Protein AF-A0A6A4HDP9-F1 (afdb_monomer)

Secondary structure (DSSP, 8-state):
--HHHHHHHHHHHHHHSPPPPPPSGGG---TT--HHHHHHHHHHHHHHHHHHHHHHHHHHHHH-TT---HHHHHHH------HHHHHHHHHHHHHHHHHHHHS---STTS-SEEEE-SSSSGGG-EEEEEE----------------------------------EEEEEE-----HHHHHHHHHHHT--

Foldseek 3Di:
DDPVLLVVLLVLLCVVPPQDQQDVVLVPPCPPPDPVVSVVVSVLLSVLQSQVVSVVQVVVVVVDPPDPDSVVCSVVPDDDDRSVVLSVLVVVVVVVVVVCVVDDDPDPPDDQKDKDDSDPDCLFIKIKGFDQPDDPPPPPDDDDDDDDDDDDDDDDDDPPPPRPTDIDIDRPDPQDPVNVVVVVVVVVVD

Solvent-accessible surface area (backbone atoms only — not comparable to full-atom values): 12327 Å² total; per-residue (Å²): 132,59,68,69,60,53,52,50,50,51,52,54,46,44,69,77,53,61,82,74,81,70,49,67,74,83,68,47,88,61,82,93,60,53,74,65,59,53,49,52,52,38,53,50,52,51,50,50,45,54,53,51,47,51,51,52,49,52,55,55,54,71,71,50,76,93,70,82,54,63,67,63,49,65,73,69,57,76,89,79,79,46,63,69,56,52,52,50,54,51,51,56,44,51,52,52,50,54,50,47,71,76,56,64,63,86,54,92,84,42,73,53,62,48,76,46,64,90,48,98,56,71,78,71,27,40,40,42,41,67,49,79,81,78,76,86,78,77,77,83,80,77,81,91,80,90,84,87,88,82,91,83,88,78,91,83,83,76,89,72,77,78,75,76,72,56,80,54,74,50,64,63,79,72,75,45,76,66,53,52,52,50,51,55,51,53,64,75,72,107

Organism: NCBI:txid1447944

Structure (mmCIF, N/CA/C/O backbone):
data_AF-A0A6A4HDP9-F1
#
_entry.id   AF-A0A6A4HDP9-F1
#
loop_
_atom_site.group_PDB
_atom_site.id
_atom_site.type_symbol
_atom_site.label_atom_id
_atom_site.label_alt_id
_atom_site.label_comp_id
_atom_site.label_asym_id
_atom_site.label_entity_id
_atom_site.label_seq_id
_atom_site.pdbx_PDB_ins_code
_atom_site.Cartn_x
_atom_site.Cartn_y
_atom_site.Cartn_z
_atom_site.occupancy
_atom_site.B_iso_or_equiv
_atom_site.auth_seq_id
_atom_site.auth_comp_id
_atom_site.auth_asym_id
_atom_site.auth_atom_id
_atom_site.pdbx_PDB_model_num
ATOM 1 N N . MET A 1 1 ? -1.416 -7.760 21.749 1.00 68.19 1 MET A N 1
ATOM 2 C CA . MET A 1 1 ? -2.833 -7.490 21.437 1.00 68.19 1 MET A CA 1
ATOM 3 C C . MET A 1 1 ? -3.361 -8.685 20.663 1.00 68.19 1 MET A C 1
ATOM 5 O O . MET A 1 1 ? -2.583 -9.270 19.921 1.00 68.19 1 MET A O 1
ATOM 9 N N . ASP A 1 2 ? -4.605 -9.093 20.899 1.00 80.69 2 ASP A N 1
ATOM 10 C CA . ASP A 1 2 ? -5.232 -10.207 20.174 1.00 80.69 2 ASP A CA 1
ATOM 11 C C . ASP A 1 2 ? -5.398 -9.843 18.685 1.00 80.69 2 ASP A C 1
ATOM 13 O O . ASP A 1 2 ? -5.793 -8.720 18.365 1.00 80.69 2 ASP A O 1
ATOM 17 N N . GLU A 1 3 ? -5.090 -10.775 17.782 1.00 83.12 3 GLU A N 1
ATOM 18 C CA . GLU A 1 3 ? -5.219 -10.586 16.330 1.00 83.12 3 GLU A CA 1
ATOM 19 C C . GLU A 1 3 ? -6.671 -10.281 15.927 1.00 83.12 3 GLU A C 1
ATOM 21 O O . GLU A 1 3 ? -6.914 -9.496 15.014 1.00 83.12 3 GLU A O 1
ATOM 26 N N . THR A 1 4 ? -7.651 -10.835 16.646 1.00 84.62 4 THR A N 1
ATOM 27 C CA . THR A 1 4 ? -9.076 -10.557 16.402 1.00 84.62 4 THR A CA 1
ATOM 28 C C . THR A 1 4 ? -9.456 -9.113 16.737 1.00 84.62 4 THR A C 1
ATOM 30 O O . THR A 1 4 ? -10.172 -8.476 15.967 1.00 84.62 4 THR A O 1
ATOM 33 N N . ILE A 1 5 ? -8.918 -8.554 17.827 1.00 82.50 5 ILE A N 1
ATOM 34 C CA . ILE A 1 5 ? -9.114 -7.143 18.208 1.00 82.50 5 ILE A CA 1
ATOM 35 C C . ILE A 1 5 ? -8.487 -6.222 17.159 1.00 82.50 5 ILE A C 1
ATOM 37 O O . ILE A 1 5 ? -9.073 -5.214 16.770 1.00 82.50 5 ILE A O 1
ATOM 41 N N . LEU A 1 6 ? -7.304 -6.587 16.667 1.00 87.75 6 LEU A N 1
ATOM 42 C CA . 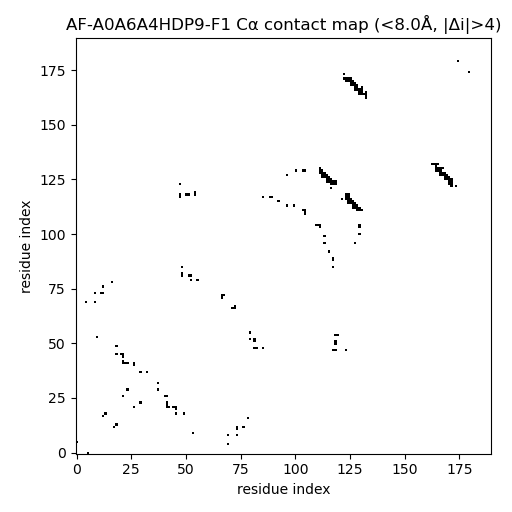LEU A 1 6 ? -6.599 -5.820 15.647 1.00 87.75 6 LEU A CA 1
ATOM 43 C C . LEU A 1 6 ? -7.351 -5.807 14.306 1.00 87.75 6 LEU A C 1
ATOM 45 O O . LEU A 1 6 ? -7.442 -4.765 13.658 1.00 87.75 6 LEU A O 1
ATOM 49 N N . GLN A 1 7 ? -7.933 -6.940 13.904 1.00 90.25 7 GLN A N 1
ATOM 50 C CA . GLN A 1 7 ? -8.778 -7.023 12.710 1.00 90.25 7 GLN A CA 1
ATOM 51 C C . GLN A 1 7 ? -10.047 -6.176 12.835 1.00 90.25 7 GLN A C 1
ATOM 53 O O . GLN A 1 7 ? -10.417 -5.488 11.882 1.00 90.25 7 GLN A O 1
ATOM 58 N N . GLU A 1 8 ? -10.683 -6.184 14.007 1.00 91.31 8 GLU A N 1
ATOM 59 C CA . GLU A 1 8 ? -11.862 -5.359 14.270 1.00 91.31 8 GLU A CA 1
ATOM 60 C C . GLU A 1 8 ? -11.523 -3.863 14.202 1.00 91.31 8 GLU A C 1
ATOM 62 O O . GLU A 1 8 ? -12.241 -3.092 13.565 1.00 91.31 8 GLU A O 1
ATOM 67 N N . LEU A 1 9 ? -10.375 -3.461 14.756 1.00 90.75 9 LEU A N 1
ATOM 68 C CA . LEU A 1 9 ? -9.863 -2.093 14.647 1.00 90.75 9 LEU A CA 1
ATOM 69 C C . LEU A 1 9 ? -9.621 -1.674 13.198 1.00 90.75 9 LEU A C 1
ATOM 71 O O . LEU A 1 9 ? -9.996 -0.569 12.816 1.00 90.75 9 LEU A O 1
ATOM 75 N N . TYR A 1 10 ? -9.043 -2.546 12.368 1.00 93.56 10 TYR A N 1
ATOM 76 C CA . TYR A 1 10 ? -8.893 -2.249 10.942 1.00 93.56 10 TYR A CA 1
ATOM 77 C C . TYR A 1 10 ? -10.232 -2.053 10.252 1.00 93.56 10 TYR A C 1
ATOM 79 O O . TYR A 1 10 ? -10.365 -1.133 9.445 1.00 93.56 10 TYR A O 1
ATOM 87 N N . ARG A 1 11 ? -11.228 -2.884 10.573 1.00 94.62 11 ARG A N 1
ATOM 88 C CA . ARG A 1 11 ? -12.573 -2.725 10.020 1.00 94.62 11 ARG A CA 1
ATOM 89 C C . ARG A 1 11 ? -13.143 -1.354 10.382 1.00 94.62 11 ARG A C 1
ATOM 91 O O . ARG A 1 11 ? -13.516 -0.609 9.481 1.00 94.62 11 ARG A O 1
ATOM 98 N N . ILE A 1 12 ? -13.119 -0.998 11.668 1.00 93.81 12 ILE A N 1
ATOM 99 C CA . ILE A 1 12 ? -13.596 0.301 12.167 1.00 93.81 12 ILE A CA 1
ATOM 100 C C . ILE A 1 12 ? -12.846 1.452 11.483 1.00 93.81 12 ILE A C 1
ATOM 102 O O . ILE A 1 12 ? -13.467 2.418 11.043 1.00 93.81 12 ILE A O 1
ATOM 106 N N . TYR A 1 13 ? -11.522 1.345 11.342 1.00 94.69 13 TYR A N 1
ATOM 107 C CA . TYR A 1 13 ? -10.717 2.373 10.688 1.00 94.69 13 TYR A CA 1
ATOM 108 C C . TYR A 1 13 ? -11.150 2.618 9.247 1.00 94.69 13 TYR A C 1
ATOM 110 O O . TYR A 1 13 ? -11.403 3.759 8.874 1.00 94.69 13 TYR A O 1
ATOM 118 N N . PHE A 1 14 ? -11.250 1.567 8.431 1.00 93.88 14 PHE A N 1
ATOM 119 C CA . PHE A 1 14 ? -11.600 1.720 7.018 1.00 93.88 14 PHE A CA 1
ATOM 120 C C . PHE A 1 14 ? -13.085 2.054 6.801 1.00 93.88 14 PHE A C 1
ATOM 122 O O . PHE A 1 14 ? -13.430 2.606 5.759 1.00 93.88 14 PHE A O 1
ATOM 129 N N . GLU A 1 15 ? -13.958 1.783 7.776 1.00 93.06 15 GLU A N 1
ATOM 130 C CA . GLU A 1 15 ? -15.332 2.303 7.797 1.00 93.06 15 GLU A CA 1
ATOM 131 C C . GLU A 1 15 ? -15.361 3.820 8.057 1.00 93.06 15 GLU A C 1
ATOM 133 O O . GLU A 1 15 ? -16.094 4.547 7.385 1.00 93.06 15 GLU A O 1
ATOM 138 N N . GLN A 1 16 ? -14.548 4.313 8.998 1.00 90.94 16 GLN A N 1
ATOM 139 C CA . GLN A 1 16 ? -14.457 5.742 9.330 1.00 90.94 16 GLN A CA 1
ATOM 140 C C . GLN A 1 16 ? -13.688 6.552 8.277 1.00 90.94 16 GLN A C 1
ATOM 142 O O . GLN A 1 16 ? -14.043 7.693 7.972 1.00 90.94 16 GLN A O 1
ATOM 147 N N . TYR A 1 17 ? -12.640 5.957 7.710 1.00 91.12 17 TYR A N 1
ATOM 148 C CA . TYR A 1 17 ? -11.744 6.561 6.732 1.00 91.12 17 TYR A CA 1
ATOM 149 C C . TYR A 1 17 ? -11.618 5.651 5.502 1.00 91.12 17 TYR A C 1
ATOM 151 O O . TYR A 1 17 ? -10.604 4.966 5.337 1.00 91.12 17 TYR A O 1
ATOM 159 N N . PRO A 1 18 ? -12.634 5.637 4.619 1.00 86.25 18 PRO A N 1
ATOM 160 C CA . PRO A 1 18 ? -12.595 4.823 3.414 1.00 86.25 18 PRO A CA 1
ATOM 161 C C . PRO A 1 18 ? -11.361 5.134 2.570 1.00 86.25 18 PRO A C 1
ATOM 163 O O . PRO A 1 18 ? -11.057 6.300 2.297 1.00 86.25 18 PRO A O 1
ATOM 166 N N . THR A 1 19 ? -10.659 4.086 2.135 1.00 83.81 19 THR A N 1
ATOM 167 C CA . THR A 1 19 ? -9.540 4.226 1.202 1.00 83.81 19 THR A CA 1
ATOM 168 C C . THR A 1 19 ? -10.064 4.822 -0.099 1.00 83.81 19 THR A C 1
ATOM 170 O O . THR A 1 19 ? -10.976 4.272 -0.719 1.00 83.81 19 THR A O 1
ATOM 173 N N . GLN A 1 20 ? -9.515 5.966 -0.502 1.00 79.25 20 GLN A N 1
ATOM 174 C CA . GLN A 1 20 ? -9.855 6.557 -1.790 1.00 79.25 20 GLN A CA 1
ATOM 175 C C . GLN A 1 20 ? -9.266 5.695 -2.906 1.00 79.25 20 GLN A C 1
ATOM 177 O O . GLN A 1 20 ? -8.152 5.185 -2.780 1.00 79.25 20 GLN A O 1
ATOM 182 N N . ALA A 1 21 ? -10.032 5.512 -3.981 1.00 83.12 21 ALA A N 1
ATOM 183 C CA . ALA A 1 21 ? -9.529 4.841 -5.170 1.00 83.12 21 ALA A CA 1
ATOM 184 C C . ALA A 1 21 ? -8.404 5.682 -5.776 1.00 83.12 21 ALA A C 1
ATOM 186 O O . ALA A 1 21 ? -8.569 6.892 -5.943 1.00 83.12 21 ALA A O 1
ATOM 187 N N . VAL A 1 22 ? -7.295 5.037 -6.131 1.00 83.00 22 VAL A N 1
ATOM 188 C CA . VAL A 1 22 ? -6.148 5.735 -6.715 1.00 83.00 22 VAL A CA 1
ATOM 189 C C . VAL A 1 22 ? -6.524 6.197 -8.122 1.00 83.00 22 VAL A C 1
ATOM 191 O O . VAL A 1 22 ? -6.867 5.411 -9.009 1.00 83.00 22 VAL A O 1
ATOM 194 N N . THR A 1 23 ? -6.482 7.499 -8.337 1.00 83.81 23 THR A N 1
ATOM 195 C CA . THR A 1 23 ? -6.817 8.137 -9.607 1.00 83.81 23 THR A CA 1
ATOM 196 C C . THR A 1 23 ? -5.681 7.995 -10.620 1.00 83.81 23 THR A C 1
ATOM 198 O O . THR A 1 23 ? -4.540 7.697 -10.279 1.00 83.81 23 THR A O 1
ATOM 201 N N . ASN A 1 24 ? -5.972 8.232 -11.903 1.00 80.12 24 ASN A N 1
ATOM 202 C CA . ASN A 1 24 ? -4.919 8.272 -12.926 1.00 80.12 24 ASN A CA 1
ATOM 203 C C . ASN A 1 24 ? -3.933 9.426 -12.712 1.00 80.12 24 ASN A C 1
ATOM 205 O O . ASN A 1 24 ? -2.781 9.302 -13.105 1.00 80.12 24 ASN A O 1
ATOM 209 N N . GLU A 1 25 ? -4.376 10.533 -12.111 1.00 82.00 25 GLU A N 1
ATOM 210 C CA . GLU A 1 25 ? -3.508 11.676 -11.812 1.00 82.00 25 GLU A CA 1
ATOM 211 C C . GLU A 1 25 ? -2.450 11.293 -10.772 1.00 82.00 25 GLU A C 1
ATOM 213 O O . GLU A 1 25 ? -1.273 11.602 -10.942 1.00 82.00 25 GLU A O 1
ATOM 218 N N . GLU A 1 26 ? -2.840 10.515 -9.761 1.00 79.69 26 GLU A N 1
ATOM 219 C CA . GLU A 1 26 ? -1.941 9.971 -8.735 1.00 79.69 26 GLU A CA 1
ATOM 220 C C . GLU A 1 26 ? -1.005 8.868 -9.255 1.00 79.69 26 GLU A C 1
ATOM 222 O O . GLU A 1 26 ? -0.075 8.474 -8.551 1.00 79.69 26 GLU A O 1
ATOM 227 N N . LEU A 1 27 ? -1.234 8.350 -10.466 1.00 79.56 27 LEU A N 1
ATOM 228 C CA . LEU A 1 27 ? -0.304 7.451 -11.161 1.00 79.56 27 LEU A CA 1
ATOM 229 C C . LEU A 1 27 ? 0.715 8.212 -12.027 1.00 79.56 27 LEU A C 1
ATOM 231 O O . LEU A 1 27 ? 1.661 7.605 -12.526 1.00 79.56 27 LEU A O 1
ATOM 235 N N . GLY A 1 28 ? 0.543 9.525 -12.209 1.00 81.19 28 GLY A N 1
ATOM 236 C CA . GLY A 1 28 ? 1.396 10.351 -13.058 1.00 81.19 28 GLY A CA 1
ATOM 237 C C . GLY A 1 28 ? 1.105 10.205 -14.558 1.00 81.19 28 GLY A C 1
ATOM 238 O O . GLY A 1 28 ? -0.030 9.977 -14.982 1.00 81.19 28 GLY A O 1
ATOM 239 N N . ASP A 1 29 ? 2.134 10.392 -15.395 1.00 83.50 29 ASP A N 1
ATOM 240 C CA . ASP A 1 29 ? 1.982 10.318 -16.853 1.00 83.50 29 ASP A CA 1
ATOM 241 C C . ASP A 1 29 ? 1.790 8.869 -17.317 1.00 83.50 29 ASP A C 1
ATOM 243 O O . ASP A 1 29 ? 2.735 8.102 -17.484 1.00 83.50 29 ASP A O 1
ATOM 247 N N . THR A 1 30 ? 0.532 8.509 -17.548 1.00 83.31 30 THR A N 1
ATOM 248 C CA . THR A 1 30 ? 0.120 7.175 -18.001 1.00 83.31 30 THR A CA 1
ATOM 249 C C . THR A 1 30 ? 0.112 7.035 -19.529 1.00 83.31 30 THR A C 1
ATOM 251 O O . THR A 1 30 ? -0.294 5.996 -20.059 1.00 83.31 30 THR A O 1
ATOM 254 N N . ARG A 1 31 ? 0.567 8.051 -20.282 1.00 85.25 31 ARG A N 1
ATOM 255 C CA . ARG A 1 31 ? 0.610 7.983 -21.751 1.00 85.25 31 ARG A CA 1
ATOM 256 C C . ARG A 1 31 ? 1.576 6.895 -22.216 1.00 85.25 31 ARG A C 1
ATOM 258 O O . ARG A 1 31 ? 2.734 6.856 -21.824 1.00 85.25 31 ARG A O 1
ATOM 265 N N . GLY A 1 32 ? 1.097 6.040 -23.118 1.00 81.81 32 GLY A N 1
ATOM 266 C CA . GLY A 1 32 ? 1.886 4.947 -23.694 1.00 81.81 32 GLY A CA 1
ATOM 267 C C . GLY A 1 32 ? 1.829 3.634 -22.910 1.00 81.81 32 GLY A C 1
ATOM 268 O O . GLY A 1 32 ? 2.342 2.632 -23.404 1.00 81.81 32 GLY A O 1
ATOM 269 N N . PHE A 1 33 ? 1.165 3.603 -21.751 1.00 83.94 33 PHE A N 1
ATOM 270 C CA . PHE A 1 33 ? 0.896 2.369 -21.012 1.00 83.94 33 PHE A CA 1
ATOM 271 C C . PHE A 1 33 ? -0.432 1.733 -21.443 1.00 83.94 33 PHE A C 1
ATOM 273 O O . PHE A 1 33 ? -1.371 2.420 -21.856 1.00 83.94 33 PHE A O 1
ATOM 280 N N . SER A 1 34 ? -0.518 0.403 -21.361 1.00 90.19 34 SER A N 1
ATOM 281 C CA . SER A 1 34 ? -1.767 -0.320 -21.611 1.00 90.19 34 SER A CA 1
ATOM 282 C C . SER A 1 34 ? -2.757 -0.106 -20.461 1.00 90.19 34 SER A C 1
ATOM 284 O O . SER A 1 34 ? -2.367 0.132 -19.319 1.00 90.19 34 SER A O 1
ATOM 286 N N . ALA A 1 35 ? -4.056 -0.236 -20.746 1.00 86.50 35 ALA A N 1
ATOM 287 C CA . ALA A 1 35 ? -5.091 -0.136 -19.715 1.00 86.50 35 ALA A CA 1
ATOM 288 C C . ALA A 1 35 ? -4.918 -1.186 -18.602 1.00 86.50 35 ALA A C 1
ATOM 290 O O . ALA A 1 35 ? -5.191 -0.894 -17.442 1.00 86.50 35 ALA A O 1
ATOM 291 N N . GLU A 1 36 ? -4.434 -2.379 -18.955 1.00 88.88 36 GLU A N 1
ATOM 292 C CA . GLU A 1 36 ? -4.112 -3.454 -18.012 1.00 88.88 36 GLU A CA 1
ATOM 293 C C . GLU A 1 36 ? -2.965 -3.051 -17.077 1.00 88.88 36 GLU A C 1
ATOM 295 O O . GLU A 1 36 ? -3.145 -3.063 -15.866 1.00 88.88 36 GLU A O 1
ATOM 300 N N . ALA A 1 37 ? -1.849 -2.543 -17.614 1.00 82.19 37 ALA A N 1
ATOM 301 C CA . ALA A 1 37 ? -0.718 -2.091 -16.800 1.00 82.19 37 ALA A CA 1
ATOM 302 C C . ALA A 1 37 ? -1.094 -0.932 -15.859 1.00 82.19 37 ALA A C 1
ATOM 304 O O . ALA A 1 37 ? -0.626 -0.866 -14.722 1.00 82.19 37 ALA A O 1
ATOM 305 N N . ILE A 1 38 ? -1.961 -0.023 -16.315 1.00 81.81 38 ILE A N 1
ATOM 306 C CA . ILE A 1 38 ? -2.490 1.065 -15.483 1.00 81.81 38 ILE A CA 1
ATOM 307 C C . ILE A 1 38 ? -3.364 0.498 -14.354 1.00 81.81 38 ILE A C 1
ATOM 309 O O . ILE A 1 38 ? -3.235 0.931 -13.209 1.00 81.81 38 ILE A O 1
ATOM 313 N N . ALA A 1 39 ? -4.237 -0.468 -14.654 1.00 84.62 39 ALA A N 1
ATOM 314 C CA . ALA A 1 39 ? -5.099 -1.104 -13.660 1.00 84.62 39 ALA A CA 1
ATOM 315 C C . ALA A 1 39 ? -4.295 -1.889 -12.612 1.00 84.62 39 ALA A C 1
ATOM 317 O O . ALA A 1 39 ? -4.559 -1.739 -11.419 1.00 84.62 39 ALA A O 1
ATOM 318 N N . ASP A 1 40 ? -3.289 -2.651 -13.040 1.00 84.62 40 ASP A N 1
ATOM 319 C CA . ASP A 1 40 ? -2.407 -3.409 -12.149 1.00 84.62 40 ASP A CA 1
ATOM 320 C C . ASP A 1 40 ? -1.615 -2.477 -11.230 1.00 84.62 40 ASP A C 1
ATOM 322 O O . ASP A 1 40 ? -1.550 -2.693 -10.020 1.00 84.62 40 ASP A O 1
ATOM 326 N N . THR A 1 41 ? -1.076 -1.386 -11.784 1.00 85.25 41 THR A N 1
ATOM 327 C CA . THR A 1 41 ? -0.337 -0.378 -11.010 1.00 85.25 41 THR A CA 1
ATOM 328 C C . THR A 1 41 ? -1.241 0.301 -9.983 1.00 85.25 41 THR A C 1
ATOM 330 O O . THR A 1 41 ? -0.849 0.475 -8.828 1.00 85.25 41 THR A O 1
ATOM 333 N N . ARG A 1 42 ? -2.474 0.651 -10.375 1.00 86.88 42 ARG A N 1
ATOM 334 C CA . ARG A 1 42 ? -3.473 1.217 -9.461 1.00 86.88 42 ARG A CA 1
ATOM 335 C C . ARG A 1 42 ? -3.765 0.264 -8.312 1.00 86.88 42 ARG A C 1
ATOM 337 O O . ARG A 1 42 ? -3.659 0.654 -7.153 1.00 86.88 42 ARG A O 1
ATOM 344 N N . TRP A 1 43 ? -4.102 -0.980 -8.642 1.00 88.94 43 TRP A N 1
ATOM 345 C CA . TRP A 1 43 ? -4.411 -2.009 -7.660 1.00 88.94 43 TRP A CA 1
ATOM 346 C C . TRP A 1 43 ? -3.240 -2.230 -6.698 1.00 88.94 43 TRP A C 1
ATOM 348 O O . TRP A 1 43 ? -3.436 -2.295 -5.485 1.00 88.94 43 TRP A O 1
ATOM 358 N N . PHE A 1 44 ? -2.013 -2.279 -7.219 1.00 87.25 44 PHE A N 1
ATOM 359 C CA . PHE A 1 44 ? -0.810 -2.424 -6.409 1.00 87.25 44 PHE A CA 1
ATOM 360 C C . PHE A 1 44 ? -0.615 -1.242 -5.448 1.00 87.25 44 PHE A C 1
ATOM 362 O O . PHE A 1 44 ? -0.380 -1.454 -4.257 1.00 87.25 44 PHE A O 1
ATOM 369 N N . LYS A 1 45 ? -0.782 0.001 -5.923 1.00 88.62 45 LYS A N 1
ATOM 370 C CA . LYS A 1 45 ? -0.698 1.200 -5.072 1.00 88.62 45 LYS A CA 1
ATOM 371 C C . LYS A 1 45 ? -1.780 1.197 -3.988 1.00 88.62 45 LYS A C 1
ATOM 373 O O . LYS A 1 45 ? -1.470 1.443 -2.827 1.00 88.62 45 LYS A O 1
ATOM 378 N N . GLU A 1 46 ? -3.018 0.833 -4.319 1.00 90.50 46 GLU A N 1
ATOM 379 C CA . GLU A 1 46 ? -4.106 0.691 -3.338 1.00 90.50 46 GLU A CA 1
ATOM 380 C C . GLU A 1 46 ? -3.782 -0.357 -2.261 1.00 90.50 46 GLU A C 1
ATOM 382 O O . GLU A 1 46 ? -4.007 -0.122 -1.071 1.00 90.50 46 GLU A O 1
ATOM 387 N N . LYS A 1 47 ? -3.197 -1.498 -2.649 1.00 90.25 47 LYS A N 1
ATOM 388 C CA . LYS A 1 47 ? -2.745 -2.525 -1.699 1.00 90.25 47 LYS A CA 1
ATOM 389 C C . LYS A 1 47 ? -1.660 -2.010 -0.763 1.00 90.25 47 LYS A C 1
ATOM 391 O O . LYS A 1 47 ? -1.768 -2.219 0.445 1.00 90.25 47 LYS A O 1
ATOM 396 N N . LEU A 1 48 ? -0.664 -1.305 -1.295 1.00 90.62 48 LEU A N 1
ATOM 397 C CA . LEU A 1 48 ? 0.384 -0.693 -0.480 1.00 90.62 48 LEU A CA 1
ATOM 398 C C . LEU A 1 48 ? -0.186 0.324 0.511 1.00 90.62 48 LEU A C 1
ATOM 400 O O . LEU A 1 48 ? 0.198 0.301 1.676 1.00 90.62 48 LEU A O 1
ATOM 404 N N . VAL A 1 49 ? -1.133 1.166 0.089 1.00 91.19 49 VAL A N 1
ATOM 405 C CA . VAL A 1 49 ? -1.792 2.136 0.978 1.00 91.19 49 VAL A CA 1
ATOM 406 C C . VAL A 1 49 ? -2.491 1.429 2.139 1.00 91.19 49 VAL A C 1
ATOM 408 O O . VAL A 1 49 ? -2.316 1.826 3.292 1.00 91.19 49 VAL A O 1
ATOM 411 N N . ILE A 1 50 ? -3.244 0.360 1.865 1.00 92.00 50 ILE A N 1
ATOM 412 C CA . ILE A 1 50 ? -3.936 -0.416 2.904 1.00 92.00 50 ILE A CA 1
ATOM 413 C C . ILE A 1 50 ? -2.933 -1.025 3.889 1.00 92.00 50 ILE A C 1
ATOM 415 O O . ILE A 1 50 ? -3.094 -0.873 5.099 1.00 92.00 50 ILE A O 1
ATOM 419 N N . GLU A 1 51 ? -1.897 -1.703 3.399 1.00 93.50 51 GLU A N 1
ATOM 420 C CA . GLU A 1 51 ? -0.932 -2.381 4.271 1.00 93.50 51 GLU A CA 1
ATOM 421 C C . GLU A 1 51 ? -0.068 -1.393 5.063 1.00 93.50 51 GLU A C 1
ATOM 423 O O . GLU A 1 51 ? 0.126 -1.573 6.264 1.00 93.50 51 GLU A O 1
ATOM 428 N N . ARG A 1 52 ? 0.353 -0.282 4.451 1.00 92.31 52 ARG A N 1
ATOM 429 C CA . ARG A 1 52 ? 1.083 0.791 5.140 1.00 92.31 52 ARG A CA 1
ATOM 430 C C . ARG A 1 52 ? 0.227 1.454 6.219 1.00 92.31 52 ARG A C 1
ATOM 432 O O . ARG A 1 52 ? 0.722 1.746 7.304 1.00 92.31 52 ARG A O 1
ATOM 439 N N . THR A 1 53 ? -1.071 1.626 5.960 1.00 93.81 53 THR A N 1
ATOM 440 C CA . THR A 1 53 ? -2.031 2.093 6.972 1.00 93.81 53 THR A CA 1
ATOM 441 C C . THR A 1 53 ? -2.098 1.120 8.147 1.00 93.81 53 THR A C 1
ATOM 443 O O . THR A 1 53 ? -2.028 1.543 9.298 1.00 93.81 53 THR A O 1
ATOM 446 N N . LYS A 1 54 ? -2.185 -0.191 7.886 1.00 93.12 54 LYS A N 1
ATOM 447 C CA . LYS A 1 54 ? -2.196 -1.207 8.948 1.00 93.12 54 LYS A CA 1
ATOM 448 C C . LYS A 1 54 ? -0.911 -1.199 9.773 1.00 93.12 54 LYS A C 1
ATOM 450 O O . LYS A 1 54 ? -1.003 -1.331 10.991 1.00 93.12 54 LYS A O 1
ATOM 455 N N . GLU A 1 55 ? 0.258 -1.048 9.147 1.00 93.25 55 GLU A N 1
ATOM 456 C CA . GLU A 1 55 ? 1.543 -0.908 9.851 1.00 93.25 55 GLU A CA 1
ATOM 457 C C . GLU A 1 55 ? 1.552 0.328 10.754 1.00 93.25 55 GLU A C 1
ATOM 459 O O . GLU A 1 55 ? 1.838 0.200 11.943 1.00 93.25 55 GLU A O 1
ATOM 464 N N . GLY A 1 56 ? 1.146 1.489 10.228 1.00 91.94 56 GLY A N 1
ATOM 465 C CA . GLY A 1 56 ? 1.060 2.724 11.010 1.00 91.94 56 GLY A CA 1
ATOM 466 C C . GLY A 1 56 ? 0.074 2.624 12.177 1.00 91.94 56 GLY A C 1
ATOM 467 O O . GLY A 1 56 ? 0.355 3.110 13.268 1.00 91.94 56 GLY A O 1
ATOM 468 N N . LEU A 1 57 ? -1.053 1.927 11.997 1.00 92.19 57 LEU A N 1
ATOM 469 C CA . LEU A 1 57 ? -1.994 1.653 13.086 1.00 92.19 57 LEU A CA 1
ATOM 470 C C . LEU A 1 57 ? -1.400 0.709 14.137 1.00 92.19 57 LEU A C 1
ATOM 472 O O . LEU A 1 57 ? -1.591 0.952 15.324 1.00 92.19 57 LEU A O 1
ATOM 476 N N . LYS A 1 58 ? -0.660 -0.340 13.742 1.00 91.44 58 LYS A N 1
ATOM 477 C CA . LYS A 1 58 ? 0.045 -1.216 14.702 1.00 91.44 58 LYS A CA 1
ATOM 478 C C . LYS A 1 58 ? 1.076 -0.434 15.508 1.00 91.44 58 LYS A C 1
ATOM 480 O O . LYS A 1 58 ? 1.153 -0.608 16.722 1.00 91.44 58 LYS A O 1
ATOM 485 N N . GLU A 1 59 ? 1.853 0.411 14.838 1.00 91.50 59 GLU A N 1
ATOM 486 C CA . GLU A 1 59 ? 2.851 1.263 15.477 1.00 91.50 59 GLU A CA 1
ATOM 487 C C . GLU A 1 59 ? 2.183 2.229 16.457 1.00 91.50 59 GLU A C 1
ATOM 489 O O . GLU A 1 59 ? 2.544 2.256 17.631 1.00 91.50 59 GLU A O 1
ATOM 494 N N . TRP A 1 60 ? 1.139 2.939 16.028 1.00 92.12 60 TRP A N 1
ATOM 495 C CA . TRP A 1 60 ? 0.377 3.824 16.904 1.00 92.12 60 TRP A CA 1
ATOM 496 C C . TRP A 1 60 ? -0.214 3.081 18.113 1.00 92.12 60 TRP A C 1
ATOM 498 O O . TRP A 1 60 ? -0.036 3.529 19.244 1.00 92.12 60 TRP A O 1
ATOM 508 N N . LEU A 1 61 ? -0.830 1.910 17.918 1.00 90.06 61 LEU A N 1
ATOM 509 C CA . LEU A 1 61 ? -1.355 1.084 19.013 1.00 90.06 61 LEU A CA 1
ATOM 510 C C . LEU A 1 61 ? -0.268 0.668 20.004 1.00 90.06 61 LEU A C 1
ATOM 512 O O . LEU A 1 61 ? -0.534 0.588 21.199 1.00 90.06 61 LEU A O 1
ATOM 516 N N . SER A 1 62 ? 0.960 0.432 19.535 1.00 88.50 62 SER A N 1
ATOM 517 C CA . SER A 1 62 ? 2.079 0.101 20.422 1.00 88.50 62 SER A CA 1
ATOM 518 C C . SER A 1 62 ? 2.463 1.248 21.366 1.00 88.50 62 SER A C 1
ATOM 520 O O . SER A 1 62 ? 3.044 0.994 22.417 1.00 88.50 62 SER A O 1
ATOM 522 N N . THR A 1 63 ? 2.084 2.491 21.039 1.00 89.62 63 THR A N 1
ATOM 523 C CA . THR A 1 63 ? 2.275 3.663 21.912 1.00 89.62 63 THR A CA 1
ATOM 524 C C . THR A 1 63 ? 1.179 3.816 22.972 1.00 89.62 63 THR A C 1
ATOM 526 O O . THR A 1 63 ? 1.364 4.541 23.949 1.00 89.62 63 THR A O 1
ATOM 529 N N . MET A 1 64 ? 0.043 3.127 22.812 1.00 84.44 64 MET A N 1
ATOM 530 C CA . MET A 1 64 ? -1.076 3.161 23.754 1.00 84.44 64 MET A CA 1
ATOM 531 C C . MET A 1 64 ? -0.891 2.123 24.863 1.00 84.44 64 MET A C 1
ATOM 533 O O . MET A 1 64 ? -1.502 1.054 24.863 1.00 84.44 64 MET A O 1
ATOM 537 N N . GLU A 1 65 ? -0.031 2.429 25.834 1.00 77.62 65 GLU A N 1
ATOM 538 C CA . GLU A 1 65 ? 0.166 1.563 26.999 1.00 77.62 65 GLU A CA 1
ATOM 539 C C . GLU A 1 65 ? -1.106 1.463 27.861 1.00 77.62 65 GLU A C 1
ATOM 541 O O . GLU A 1 65 ? -1.707 2.462 28.254 1.00 77.62 65 GLU A O 1
ATOM 546 N N . GLY A 1 66 ? -1.509 0.232 28.191 1.00 76.00 66 GLY A N 1
ATOM 547 C CA . GLY A 1 66 ? -2.563 -0.052 29.174 1.00 76.00 66 GLY A CA 1
ATOM 548 C C . GLY A 1 66 ? -4.008 0.139 28.697 1.00 76.00 66 GLY A C 1
ATOM 549 O O . GLY A 1 66 ? -4.929 -0.254 29.415 1.00 76.00 66 GLY A O 1
ATOM 550 N N . VAL A 1 67 ? -4.234 0.675 27.494 1.00 78.31 67 VAL A N 1
ATOM 551 C CA . VAL A 1 67 ? -5.579 0.802 26.916 1.00 78.31 67 VAL A CA 1
ATOM 552 C C . VAL A 1 67 ? -5.947 -0.500 26.204 1.00 78.31 67 VAL A C 1
ATOM 554 O O . VAL A 1 67 ? -5.295 -0.915 25.251 1.00 78.31 67 VAL A O 1
ATOM 557 N N . THR A 1 68 ? -6.995 -1.166 26.685 1.00 78.50 68 THR A N 1
ATOM 558 C CA . THR A 1 68 ? -7.520 -2.418 26.098 1.00 78.50 68 THR A CA 1
ATOM 559 C C . THR A 1 68 ? -8.977 -2.305 25.662 1.00 78.50 68 THR A C 1
ATOM 561 O O . THR A 1 68 ? -9.498 -3.214 25.022 1.00 78.50 68 THR A O 1
ATOM 564 N N . ASP A 1 69 ? -9.620 -1.184 25.985 1.00 87.62 69 ASP A N 1
ATOM 565 C CA . ASP A 1 69 ? -10.998 -0.898 25.615 1.00 87.62 69 ASP A CA 1
ATOM 566 C C . ASP A 1 69 ? -11.086 -0.448 24.151 1.00 87.62 69 ASP A C 1
ATOM 568 O O . ASP A 1 69 ? -10.490 0.558 23.760 1.00 87.62 69 ASP A O 1
ATOM 572 N N . LEU A 1 70 ? -11.825 -1.211 23.345 1.00 86.62 70 LEU A N 1
ATOM 573 C CA . LEU A 1 70 ? -11.925 -1.008 21.900 1.00 86.62 70 LEU A CA 1
ATOM 574 C C . LEU A 1 70 ? -12.565 0.340 21.550 1.00 86.62 70 LEU A C 1
ATOM 576 O O . LEU A 1 70 ? -12.099 1.004 20.627 1.00 86.62 70 LEU A O 1
ATOM 580 N N . ASP A 1 71 ? -13.587 0.759 22.299 1.00 88.00 71 ASP A N 1
ATOM 581 C CA . ASP A 1 71 ? -14.294 2.018 22.056 1.00 88.00 71 ASP A CA 1
ATOM 582 C C . ASP A 1 71 ? -13.382 3.220 22.323 1.00 88.00 71 ASP A C 1
ATOM 584 O O . ASP A 1 71 ? -13.316 4.149 21.515 1.00 88.00 71 ASP A O 1
ATOM 588 N N . THR A 1 72 ? -12.613 3.179 23.413 1.00 89.19 72 THR A N 1
ATOM 589 C CA . THR A 1 72 ? -11.611 4.203 23.736 1.00 89.19 72 THR A CA 1
ATOM 590 C C . THR A 1 72 ? -10.537 4.290 22.652 1.00 89.19 72 THR A C 1
ATOM 592 O O . THR A 1 72 ? -10.180 5.389 22.222 1.00 89.19 72 THR A O 1
ATOM 595 N N . ILE A 1 73 ? -10.044 3.144 22.170 1.00 90.25 73 ILE A N 1
ATOM 596 C CA . ILE A 1 73 ? -9.058 3.094 21.082 1.00 90.25 73 ILE A CA 1
ATOM 597 C C . ILE A 1 73 ? -9.659 3.676 19.797 1.00 90.25 73 ILE A C 1
ATOM 599 O O . ILE A 1 73 ? -9.053 4.549 19.180 1.00 90.25 73 ILE A O 1
ATOM 603 N N . ALA A 1 74 ? -10.865 3.250 19.414 1.00 89.62 74 ALA A N 1
ATOM 604 C CA . ALA A 1 74 ? -11.538 3.712 18.203 1.00 89.62 74 ALA A CA 1
ATOM 605 C C . ALA A 1 74 ? -11.807 5.226 18.216 1.00 89.62 74 ALA A C 1
ATOM 607 O O . ALA A 1 74 ? -11.711 5.871 17.174 1.00 89.62 74 ALA A O 1
ATOM 608 N N . GLN A 1 75 ? -12.105 5.809 19.382 1.00 89.44 75 GLN A N 1
ATOM 609 C CA . GLN A 1 75 ? -12.297 7.256 19.534 1.00 89.44 75 GLN A CA 1
ATOM 610 C C . GLN A 1 75 ? -10.994 8.057 19.426 1.00 89.44 75 GLN A C 1
ATOM 612 O O . GLN A 1 75 ? -11.013 9.193 18.956 1.00 89.44 75 GLN A O 1
ATOM 617 N N . ALA A 1 76 ? -9.872 7.491 19.869 1.00 90.88 76 ALA A N 1
ATOM 618 C CA . ALA A 1 76 ? -8.568 8.153 19.848 1.00 90.88 76 ALA A CA 1
ATOM 619 C C . ALA A 1 76 ? -7.772 7.905 18.552 1.00 90.88 76 ALA A C 1
ATOM 621 O O . ALA A 1 76 ? -6.663 8.420 18.397 1.00 90.88 76 ALA A O 1
ATOM 622 N N . MET A 1 77 ? -8.320 7.103 17.639 1.00 92.75 77 MET A N 1
ATOM 623 C CA . MET A 1 77 ? -7.647 6.621 16.442 1.00 92.75 77 MET A CA 1
ATOM 624 C C . MET A 1 77 ? -7.314 7.761 15.462 1.00 92.75 77 MET A C 1
ATOM 626 O O . MET A 1 77 ? -8.219 8.473 15.012 1.00 92.75 77 MET A O 1
ATOM 630 N N . PRO A 1 78 ? -6.032 7.953 15.097 1.00 92.75 78 PRO A N 1
ATOM 631 C CA . PRO A 1 78 ? -5.628 9.036 14.216 1.00 92.75 78 PRO A CA 1
ATOM 632 C C . PRO A 1 78 ? -5.986 8.706 12.773 1.00 92.75 78 PRO A C 1
ATOM 634 O O . PRO A 1 78 ? -5.793 7.581 12.325 1.00 92.75 78 PRO A O 1
ATOM 637 N N . LYS A 1 79 ? -6.410 9.707 12.002 1.00 92.31 79 LYS A N 1
ATOM 638 C CA . LYS A 1 79 ? -6.444 9.585 10.544 1.00 92.31 79 LYS A CA 1
ATOM 639 C C . LYS A 1 79 ? -5.010 9.628 10.012 1.00 92.31 79 LYS A C 1
ATOM 641 O O . LYS A 1 79 ? -4.353 10.663 10.109 1.00 92.31 79 LYS A O 1
ATOM 646 N N . LEU A 1 80 ? -4.542 8.525 9.441 1.00 90.00 80 LEU A N 1
ATOM 647 C CA . LEU A 1 80 ? -3.226 8.440 8.815 1.00 90.00 80 LEU A CA 1
ATOM 648 C C . LEU A 1 80 ? -3.303 8.919 7.365 1.00 90.00 80 LEU A C 1
ATOM 650 O O . LEU A 1 80 ? -4.149 8.455 6.597 1.00 90.00 80 LEU A O 1
ATOM 654 N N . ASP A 1 81 ? -2.407 9.830 6.991 1.00 85.94 81 ASP A N 1
ATOM 655 C CA . ASP A 1 81 ? -2.249 10.279 5.608 1.00 85.94 81 ASP A CA 1
ATOM 656 C C . ASP A 1 81 ? -1.083 9.536 4.947 1.00 85.94 81 ASP A C 1
ATOM 658 O O . ASP A 1 81 ? 0.085 9.895 5.088 1.00 85.94 81 ASP A O 1
ATOM 662 N N . VAL A 1 82 ? -1.411 8.416 4.304 1.00 85.75 82 VAL A N 1
ATOM 663 C CA . VAL A 1 82 ? -0.429 7.427 3.837 1.00 85.75 82 VAL A CA 1
ATOM 664 C C . VAL A 1 82 ? -0.008 7.653 2.387 1.00 85.75 82 VAL A C 1
ATOM 666 O O . VAL A 1 82 ? 1.126 7.339 2.029 1.00 85.75 82 VAL A O 1
ATOM 669 N N . VAL A 1 83 ? -0.894 8.204 1.551 1.00 86.38 83 VAL A N 1
ATOM 670 C CA . VAL A 1 83 ? -0.643 8.362 0.109 1.00 86.38 83 VAL A CA 1
ATOM 671 C C . VAL A 1 83 ? 0.560 9.277 -0.161 1.00 86.38 83 VAL A C 1
ATOM 673 O O . VAL A 1 83 ? 1.463 8.831 -0.866 1.00 86.38 83 VAL A O 1
ATOM 676 N N . PRO A 1 84 ? 0.671 10.484 0.434 1.00 85.75 84 PRO A N 1
ATOM 677 C CA . PRO A 1 84 ? 1.803 11.369 0.157 1.00 85.75 84 PRO A CA 1
ATOM 678 C C . PRO A 1 84 ? 3.146 10.798 0.625 1.00 85.75 84 PRO A C 1
ATOM 680 O O . PRO A 1 84 ? 4.157 10.970 -0.051 1.00 85.75 84 PRO A O 1
ATOM 683 N N . ALA A 1 85 ? 3.160 10.105 1.769 1.00 85.69 85 ALA A N 1
ATOM 684 C CA . ALA A 1 85 ? 4.366 9.462 2.286 1.00 85.69 85 ALA A CA 1
ATOM 685 C C . ALA A 1 85 ? 4.832 8.332 1.356 1.00 85.69 85 ALA A C 1
ATOM 687 O O . ALA A 1 85 ? 6.006 8.264 1.003 1.00 85.69 85 ALA A O 1
ATOM 688 N N . LEU A 1 86 ? 3.897 7.492 0.899 1.00 86.50 86 LEU A N 1
ATOM 689 C CA . LEU A 1 86 ? 4.197 6.421 -0.046 1.00 86.50 86 LEU A CA 1
ATOM 690 C C . LEU A 1 86 ? 4.685 6.968 -1.395 1.00 86.50 86 LEU A C 1
ATOM 692 O O . LEU A 1 86 ? 5.621 6.420 -1.973 1.00 86.50 86 LEU A O 1
ATOM 696 N N . ASP A 1 87 ? 4.081 8.048 -1.889 1.00 87.31 87 ASP A N 1
ATOM 697 C CA . ASP A 1 87 ? 4.488 8.678 -3.147 1.00 87.31 87 ASP A CA 1
ATOM 698 C C . ASP A 1 87 ? 5.889 9.279 -3.067 1.00 87.31 87 ASP A C 1
ATOM 700 O O . ASP A 1 87 ? 6.673 9.137 -4.007 1.00 87.31 87 ASP A O 1
ATOM 704 N N . PHE A 1 88 ? 6.238 9.882 -1.929 1.00 87.31 88 PHE A N 1
ATOM 705 C CA . PHE A 1 88 ? 7.596 10.347 -1.676 1.00 87.31 88 PHE A CA 1
ATOM 706 C C . PHE A 1 88 ? 8.605 9.189 -1.692 1.00 87.31 88 PHE A C 1
ATOM 708 O O . PHE A 1 88 ? 9.612 9.269 -2.401 1.00 87.31 88 PHE A O 1
ATOM 715 N N . ASP A 1 89 ? 8.311 8.093 -0.985 1.00 86.69 89 ASP A N 1
ATOM 716 C CA . ASP A 1 89 ? 9.178 6.908 -0.928 1.00 86.69 89 ASP A CA 1
ATOM 717 C C . ASP A 1 89 ? 9.361 6.273 -2.322 1.00 86.69 89 ASP A C 1
ATOM 719 O O . ASP A 1 89 ? 10.475 5.918 -2.721 1.00 86.69 89 ASP A O 1
ATOM 723 N N . LEU A 1 90 ? 8.280 6.173 -3.106 1.00 85.31 90 LEU A N 1
ATOM 724 C CA . LEU A 1 90 ? 8.309 5.665 -4.481 1.00 85.31 90 LEU A CA 1
ATOM 725 C C . LEU A 1 90 ? 9.099 6.580 -5.423 1.00 85.31 90 LEU A C 1
ATOM 727 O O . LEU A 1 90 ? 9.840 6.088 -6.276 1.00 85.31 90 LEU A O 1
ATOM 731 N N . GLN A 1 91 ? 8.971 7.900 -5.278 1.00 86.25 91 GLN A N 1
ATOM 732 C CA . GLN A 1 91 ? 9.720 8.864 -6.081 1.00 86.25 91 GLN A CA 1
ATOM 733 C C . GLN A 1 91 ? 11.218 8.811 -5.764 1.00 86.25 91 GLN A C 1
ATOM 735 O O . GLN A 1 91 ? 12.044 8.766 -6.681 1.00 86.25 91 GLN A O 1
ATOM 740 N N . GLU A 1 92 ? 11.581 8.793 -4.480 1.00 88.38 92 GLU A N 1
ATOM 741 C CA . GLU A 1 92 ? 12.973 8.666 -4.045 1.00 88.38 92 GLU A CA 1
ATOM 742 C C . GLU A 1 92 ? 13.577 7.355 -4.565 1.00 88.38 92 GLU A C 1
ATOM 744 O O . GLU A 1 92 ? 14.700 7.324 -5.079 1.00 88.38 92 GLU A O 1
ATOM 749 N N . TRP A 1 93 ? 12.799 6.275 -4.508 1.00 86.12 93 TRP A N 1
ATOM 750 C CA . TRP A 1 93 ? 13.190 4.996 -5.071 1.00 86.12 93 TRP A CA 1
ATOM 751 C C . TRP A 1 93 ? 13.375 5.036 -6.587 1.00 86.12 93 TRP A C 1
ATOM 753 O O . TRP A 1 93 ? 14.390 4.553 -7.081 1.00 86.12 93 TRP A O 1
ATOM 763 N N . ALA A 1 94 ? 12.458 5.642 -7.342 1.00 85.94 94 ALA A N 1
ATOM 764 C CA . ALA A 1 94 ? 12.581 5.756 -8.794 1.00 85.94 94 ALA A CA 1
ATOM 765 C C . ALA A 1 94 ? 13.873 6.485 -9.206 1.00 85.94 94 ALA A C 1
ATOM 767 O O . ALA A 1 94 ? 14.534 6.091 -10.169 1.00 85.94 94 ALA A O 1
ATOM 768 N N . ILE A 1 95 ? 14.285 7.498 -8.436 1.00 87.31 95 ILE A N 1
ATOM 769 C CA . ILE A 1 95 ? 15.567 8.188 -8.626 1.00 87.31 95 ILE A CA 1
ATOM 770 C C . ILE A 1 95 ? 16.742 7.238 -8.345 1.00 87.31 95 ILE A C 1
ATOM 772 O O . ILE A 1 95 ? 17.690 7.187 -9.132 1.00 87.31 95 ILE A O 1
ATOM 776 N N . LYS A 1 96 ? 16.680 6.450 -7.262 1.00 86.94 96 LYS A N 1
ATOM 777 C CA . LYS A 1 96 ? 17.691 5.423 -6.947 1.00 86.94 96 LYS A CA 1
ATOM 778 C C . LYS A 1 96 ? 17.787 4.375 -8.060 1.00 86.94 96 LYS A C 1
ATOM 780 O O . LYS A 1 96 ? 18.896 4.066 -8.482 1.00 86.94 96 LYS A O 1
ATOM 785 N N . VAL A 1 97 ? 16.656 3.916 -8.605 1.00 84.00 97 VAL A N 1
ATOM 786 C CA . VAL A 1 97 ? 16.601 2.999 -9.757 1.00 84.00 97 VAL A CA 1
ATOM 787 C C . VAL A 1 97 ? 17.255 3.615 -10.985 1.00 84.00 97 VAL A C 1
ATOM 789 O O . VAL A 1 97 ? 18.091 2.966 -11.604 1.00 84.00 97 VAL A O 1
ATOM 792 N N . ALA A 1 98 ? 16.920 4.856 -11.340 1.00 85.56 98 ALA A N 1
ATOM 793 C CA . ALA A 1 98 ? 17.531 5.523 -12.486 1.00 85.56 98 ALA A CA 1
ATOM 794 C C . ALA A 1 98 ? 19.056 5.623 -12.323 1.00 85.56 98 ALA A C 1
ATOM 796 O O . ALA A 1 98 ? 19.806 5.290 -13.241 1.00 85.56 98 ALA A O 1
ATOM 797 N N . ASN A 1 99 ? 19.523 6.003 -11.131 1.00 86.00 99 ASN A N 1
ATOM 798 C CA . ASN A 1 99 ? 20.949 6.054 -10.825 1.00 86.00 99 ASN A CA 1
ATOM 799 C C . ASN A 1 99 ? 21.601 4.672 -10.917 1.00 86.00 99 ASN A C 1
ATOM 801 O O . ASN A 1 99 ? 22.641 4.553 -11.555 1.00 86.00 99 ASN A O 1
ATOM 805 N N . PHE A 1 100 ? 20.983 3.640 -10.346 1.00 84.50 100 PHE A N 1
ATOM 806 C CA . PHE A 1 100 ? 21.454 2.259 -10.420 1.00 84.50 100 PHE A CA 1
ATOM 807 C C . PHE A 1 100 ? 21.583 1.799 -11.881 1.00 84.50 100 PHE A C 1
ATOM 809 O O . PHE A 1 100 ? 22.655 1.402 -12.319 1.00 84.50 100 PHE A O 1
ATOM 816 N N . ILE A 1 101 ? 20.545 2.009 -12.697 1.00 82.19 101 ILE A N 1
ATOM 817 C CA . ILE A 1 101 ? 20.541 1.704 -14.137 1.00 82.19 101 ILE A CA 1
ATOM 818 C C . ILE A 1 101 ? 21.706 2.378 -14.880 1.00 82.19 101 ILE A C 1
ATOM 820 O O . ILE A 1 101 ? 22.327 1.754 -15.743 1.00 82.19 101 ILE A O 1
ATOM 824 N N . HIS A 1 102 ? 21.991 3.645 -14.573 1.00 83.56 102 HIS A N 1
ATOM 825 C CA . HIS A 1 102 ? 23.038 4.416 -15.244 1.00 83.56 102 HIS A CA 1
ATOM 826 C C . HIS A 1 102 ? 24.460 4.108 -14.759 1.00 83.56 102 HIS A C 1
ATOM 828 O O . HIS A 1 102 ? 25.411 4.442 -15.467 1.00 83.56 102 HIS A O 1
ATOM 834 N N . HIS A 1 103 ? 24.612 3.453 -13.607 1.00 83.44 103 HIS A N 1
ATOM 835 C CA . HIS A 1 103 ? 25.903 3.131 -12.999 1.00 83.44 103 HIS A CA 1
ATOM 836 C C . HIS A 1 103 ? 26.015 1.619 -12.772 1.00 83.44 103 HIS A C 1
ATOM 838 O O . HIS A 1 103 ? 25.958 1.163 -11.630 1.00 83.44 103 HIS A O 1
ATOM 844 N N . PRO A 1 104 ? 26.160 0.826 -13.852 1.00 81.88 104 PRO A N 1
ATOM 845 C CA . PRO A 1 104 ? 26.318 -0.610 -13.716 1.00 81.88 104 PRO A CA 1
ATOM 846 C C . PRO A 1 104 ? 27.589 -0.950 -12.917 1.00 81.88 104 PRO A C 1
ATOM 848 O O . PRO A 1 104 ? 28.581 -0.218 -13.018 1.00 81.88 104 PRO A O 1
ATOM 851 N N . PRO A 1 105 ? 27.587 -2.078 -12.186 1.00 82.94 105 PRO A N 1
ATOM 852 C CA . PRO A 1 105 ? 28.724 -2.521 -11.392 1.00 82.94 105 PRO A CA 1
ATOM 853 C C . PRO A 1 105 ? 30.000 -2.571 -12.240 1.00 82.94 105 PRO A C 1
ATOM 855 O O . PRO A 1 105 ? 30.021 -3.138 -13.336 1.00 82.94 105 PRO A O 1
ATOM 858 N N . CYS A 1 106 ? 31.059 -1.933 -11.754 1.00 81.19 106 CYS A N 1
ATOM 859 C CA . CYS A 1 106 ? 32.377 -1.862 -12.378 1.00 81.19 106 CYS A CA 1
ATOM 860 C C . CYS A 1 106 ? 33.377 -2.824 -11.722 1.00 81.19 106 CYS A C 1
ATOM 862 O O . CYS A 1 106 ? 34.377 -3.176 -12.351 1.00 81.19 106 CYS A O 1
ATOM 864 N N . SER A 1 107 ? 33.108 -3.270 -10.494 1.00 78.50 107 SER A N 1
ATOM 865 C CA . SER A 1 107 ? 33.902 -4.267 -9.776 1.00 78.50 107 SER A CA 1
ATOM 866 C C . SER A 1 107 ? 33.040 -5.353 -9.121 1.00 78.50 107 SER A C 1
ATOM 868 O O . SER A 1 107 ? 31.812 -5.303 -9.151 1.00 78.50 107 SER A O 1
ATOM 870 N N . ALA A 1 108 ? 33.687 -6.378 -8.558 1.00 75.56 108 ALA A N 1
ATOM 871 C CA . ALA A 1 108 ? 33.000 -7.471 -7.865 1.00 75.56 108 ALA A CA 1
ATOM 872 C C . ALA A 1 108 ? 32.386 -7.029 -6.523 1.00 75.56 108 ALA A C 1
ATOM 874 O O . ALA A 1 108 ? 31.519 -7.714 -5.984 1.00 75.56 108 ALA A O 1
ATOM 875 N N . GLU A 1 109 ? 32.854 -5.903 -5.985 1.00 79.81 109 GLU A N 1
ATOM 876 C CA . GLU A 1 109 ? 32.378 -5.289 -4.748 1.00 79.81 109 GLU A CA 1
ATOM 877 C C . GLU A 1 109 ? 31.154 -4.387 -4.964 1.00 79.81 109 GLU A C 1
ATOM 879 O O . GLU A 1 109 ? 30.457 -4.071 -3.998 1.00 79.81 109 GLU A O 1
ATOM 884 N N . ASP A 1 110 ? 30.879 -3.985 -6.207 1.00 79.50 110 ASP A N 1
ATOM 885 C CA . ASP A 1 110 ? 29.717 -3.166 -6.530 1.00 79.50 110 ASP A CA 1
ATOM 886 C C . ASP A 1 110 ? 28.420 -3.996 -6.432 1.00 79.50 110 ASP A C 1
ATOM 888 O O . ASP A 1 110 ? 28.368 -5.147 -6.885 1.00 79.50 110 ASP A O 1
ATOM 892 N N . PRO A 1 111 ? 27.337 -3.437 -5.859 1.00 81.25 111 PRO A N 1
ATOM 893 C CA . PRO A 1 111 ? 26.083 -4.159 -5.703 1.00 81.25 111 PRO A CA 1
ATOM 894 C C . PRO A 1 111 ? 25.461 -4.474 -7.069 1.00 81.25 111 PRO A C 1
ATOM 896 O O . PRO A 1 111 ? 25.155 -3.582 -7.858 1.00 81.25 111 PRO A O 1
ATOM 899 N N . ASN A 1 112 ? 25.227 -5.761 -7.331 1.00 85.12 112 ASN A N 1
ATOM 900 C CA . ASN A 1 112 ? 24.509 -6.221 -8.526 1.00 85.12 112 ASN A CA 1
ATOM 901 C C . ASN A 1 112 ? 22.989 -6.108 -8.390 1.00 85.12 112 ASN A C 1
ATOM 903 O O . ASN A 1 112 ? 22.282 -6.141 -9.399 1.00 85.12 112 ASN A O 1
ATOM 907 N N . ASP A 1 113 ? 22.508 -5.939 -7.159 1.00 88.50 113 ASP A N 1
ATOM 908 C CA . ASP A 1 113 ? 21.097 -5.973 -6.813 1.00 88.50 113 ASP A CA 1
ATOM 909 C C . ASP A 1 113 ? 20.707 -4.710 -6.045 1.00 88.50 113 ASP A C 1
ATOM 911 O O . ASP A 1 113 ? 21.463 -4.207 -5.211 1.00 88.50 113 ASP A O 1
ATOM 915 N N . MET A 1 114 ? 19.492 -4.232 -6.288 1.00 87.00 114 MET A N 1
ATOM 916 C CA . MET A 1 114 ? 18.888 -3.128 -5.560 1.00 87.00 114 MET A CA 1
ATOM 917 C C . MET A 1 114 ? 17.484 -3.537 -5.112 1.00 87.00 114 MET A C 1
ATOM 919 O O . MET A 1 114 ? 16.628 -3.854 -5.938 1.00 87.00 114 MET A O 1
ATOM 923 N N . VAL A 1 115 ? 17.245 -3.540 -3.801 1.00 88.69 115 VAL A N 1
ATOM 924 C CA . VAL A 1 115 ? 15.978 -3.983 -3.201 1.00 88.69 115 VAL A CA 1
ATOM 925 C C . VAL A 1 115 ? 15.167 -2.778 -2.736 1.00 88.69 115 VAL A C 1
ATOM 927 O O . VAL A 1 115 ? 15.633 -1.986 -1.919 1.00 88.69 115 VAL A O 1
ATOM 930 N N . PHE A 1 116 ? 13.942 -2.660 -3.236 1.00 86.44 116 PHE A N 1
ATOM 931 C CA . PHE A 1 116 ? 12.924 -1.768 -2.706 1.00 86.44 116 PHE A CA 1
ATOM 932 C C . PHE A 1 116 ? 12.125 -2.483 -1.632 1.00 86.44 116 PHE A C 1
ATOM 934 O O . PHE A 1 116 ? 11.638 -3.592 -1.864 1.00 86.44 116 PHE A O 1
ATOM 941 N N . LYS A 1 117 ? 11.917 -1.825 -0.497 1.00 89.75 117 LYS A N 1
ATOM 942 C CA . LYS A 1 117 ? 11.116 -2.359 0.599 1.00 89.75 117 LYS A CA 1
ATOM 943 C C . LYS A 1 117 ? 10.151 -1.277 1.108 1.00 89.75 117 LYS A C 1
ATOM 945 O O . LYS A 1 117 ? 10.515 -0.526 2.007 1.00 89.75 117 LYS A O 1
ATOM 950 N N . PRO A 1 118 ? 8.946 -1.161 0.513 1.00 85.06 118 PRO A N 1
ATOM 951 C CA . PRO A 1 118 ? 7.987 -0.102 0.855 1.00 85.06 118 PRO A CA 1
ATOM 952 C C . PRO A 1 118 ? 7.295 -0.307 2.211 1.00 85.06 118 PRO A C 1
ATOM 954 O O . PRO A 1 118 ? 6.660 0.607 2.730 1.00 85.06 118 PRO A O 1
ATOM 957 N N . LEU A 1 119 ? 7.378 -1.517 2.763 1.00 88.81 119 LEU A N 1
ATOM 958 C CA . LEU A 1 119 ? 6.706 -1.950 3.987 1.00 88.81 119 LEU A CA 1
ATOM 959 C C . LEU A 1 119 ? 7.712 -2.640 4.912 1.00 88.81 119 LEU A C 1
ATOM 961 O O . LEU A 1 119 ? 8.766 -3.089 4.465 1.00 88.81 119 LEU A O 1
ATOM 965 N N . LEU A 1 120 ? 7.396 -2.771 6.200 1.00 86.50 120 LEU A N 1
ATOM 966 C CA . LEU A 1 120 ? 8.227 -3.544 7.134 1.00 86.50 120 LEU A CA 1
ATOM 967 C C . LEU A 1 120 ? 8.278 -5.028 6.737 1.00 86.50 120 LEU A C 1
ATOM 969 O O . LEU A 1 120 ? 9.311 -5.687 6.901 1.00 86.50 120 LEU A O 1
ATOM 973 N N . SER A 1 121 ? 7.180 -5.538 6.176 1.00 84.94 121 SER A N 1
ATOM 974 C CA . SER A 1 121 ? 7.113 -6.863 5.553 1.00 84.94 121 SER A CA 1
ATOM 975 C C . SER A 1 121 ? 7.808 -6.902 4.188 1.00 84.94 121 SER A C 1
ATOM 977 O O . SER A 1 121 ? 7.698 -5.976 3.388 1.00 84.94 121 SER A O 1
ATOM 979 N N . ASP A 1 122 ? 8.454 -8.026 3.874 1.00 85.50 122 ASP A N 1
ATOM 980 C CA . ASP A 1 122 ? 9.054 -8.273 2.554 1.00 85.50 122 ASP A CA 1
ATOM 981 C C . ASP A 1 122 ? 8.031 -8.672 1.477 1.00 85.50 122 ASP A C 1
ATOM 983 O O . ASP A 1 122 ? 8.392 -8.780 0.306 1.00 85.50 122 ASP A O 1
ATOM 987 N N . ALA A 1 123 ? 6.754 -8.851 1.841 1.00 83.62 123 ALA A N 1
ATOM 988 C CA . ALA A 1 123 ? 5.695 -9.321 0.940 1.00 83.62 123 ALA A CA 1
ATOM 989 C C . ALA A 1 123 ? 5.496 -8.454 -0.317 1.00 83.62 123 ALA A C 1
ATOM 991 O O . ALA A 1 123 ? 5.013 -8.950 -1.329 1.00 83.62 123 ALA A O 1
ATOM 992 N N . TYR A 1 124 ? 5.873 -7.174 -0.256 1.00 84.19 124 TYR A N 1
ATOM 993 C CA . TYR A 1 124 ? 5.768 -6.225 -1.371 1.00 84.19 124 TYR A CA 1
ATOM 994 C C . TYR A 1 124 ? 7.132 -5.661 -1.788 1.00 84.19 124 TYR A C 1
ATOM 996 O O . TYR A 1 124 ? 7.216 -4.585 -2.383 1.00 84.19 124 TYR A O 1
ATOM 1004 N N . SER A 1 125 ? 8.214 -6.361 -1.440 1.00 86.56 125 SER A N 1
ATOM 1005 C CA . SER A 1 125 ? 9.555 -5.981 -1.872 1.00 86.56 125 SER A CA 1
ATOM 1006 C C . SER A 1 125 ? 9.725 -6.170 -3.384 1.00 86.56 125 SER A C 1
ATOM 1008 O O . SER A 1 125 ? 9.120 -7.052 -3.998 1.00 86.56 125 SER A O 1
ATOM 1010 N N . MET A 1 126 ? 10.536 -5.310 -4.000 1.00 84.31 126 MET A N 1
ATOM 1011 C CA . MET A 1 126 ? 10.886 -5.407 -5.419 1.00 84.31 126 MET A CA 1
ATOM 1012 C C . MET A 1 126 ? 12.398 -5.412 -5.564 1.00 84.31 126 MET A C 1
ATOM 1014 O O . MET A 1 126 ? 13.054 -4.473 -5.118 1.00 84.31 126 MET A O 1
ATOM 1018 N N . THR A 1 127 ? 12.947 -6.419 -6.234 1.00 85.75 127 THR A N 1
ATOM 1019 C CA . THR A 1 127 ? 14.392 -6.495 -6.470 1.00 85.75 127 THR A CA 1
ATOM 1020 C C . THR A 1 127 ? 14.713 -6.228 -7.933 1.00 85.75 127 THR A C 1
ATOM 1022 O O . THR A 1 127 ? 14.138 -6.835 -8.841 1.00 85.75 127 THR A O 1
ATOM 1025 N N . PHE A 1 128 ? 15.651 -5.312 -8.150 1.00 81.75 128 PHE A N 1
ATOM 1026 C CA . PHE A 1 128 ? 16.230 -4.984 -9.444 1.00 81.75 128 PHE A CA 1
ATOM 1027 C C . PHE A 1 128 ? 17.625 -5.578 -9.527 1.00 81.75 128 PHE A C 1
ATOM 1029 O O . PHE A 1 128 ? 18.446 -5.339 -8.650 1.00 81.75 128 PHE A O 1
ATOM 1036 N N . HIS A 1 129 ? 17.897 -6.306 -10.604 1.00 83.62 129 HIS A N 1
ATOM 1037 C CA . HIS A 1 129 ? 19.191 -6.936 -10.837 1.00 83.62 129 HIS A CA 1
ATOM 1038 C C . HIS A 1 129 ? 19.855 -6.345 -12.079 1.00 83.62 129 HIS A C 1
ATOM 1040 O O . HIS A 1 129 ? 19.235 -6.266 -13.149 1.00 83.62 129 HIS A O 1
ATOM 1046 N N . HIS A 1 130 ? 21.139 -6.013 -11.980 1.00 79.88 130 HIS A N 1
ATOM 1047 C CA . HIS A 1 130 ? 21.986 -5.872 -13.153 1.00 79.88 130 HIS A CA 1
ATOM 1048 C C . HIS A 1 130 ? 22.292 -7.261 -13.707 1.00 79.88 130 HIS A C 1
ATOM 1050 O O . HIS A 1 130 ? 23.084 -8.011 -13.143 1.00 79.88 130 HIS A O 1
ATOM 1056 N N . THR A 1 131 ? 21.706 -7.613 -14.854 1.00 67.00 131 THR A N 1
ATOM 1057 C CA . THR A 1 131 ? 22.217 -8.771 -15.595 1.00 67.00 131 THR A CA 1
ATOM 1058 C C . THR A 1 131 ? 23.383 -8.338 -16.476 1.00 67.00 131 THR A C 1
ATOM 1060 O O . THR A 1 131 ? 23.211 -7.666 -17.494 1.00 67.00 131 THR A O 1
ATOM 1063 N N . MET A 1 132 ? 24.594 -8.734 -16.085 1.00 58.28 132 MET A N 1
ATOM 1064 C CA . MET A 1 132 ? 25.734 -8.759 -16.995 1.00 58.28 132 MET A CA 1
ATOM 1065 C C . MET A 1 132 ? 25.523 -9.921 -17.970 1.00 58.28 132 MET A C 1
ATOM 1067 O O . MET A 1 132 ? 25.791 -11.072 -17.636 1.00 58.28 132 MET A O 1
ATOM 1071 N N . GLN A 1 133 ? 25.011 -9.652 -19.173 1.00 50.59 133 GLN A N 1
ATOM 1072 C CA . GLN A 1 133 ? 25.143 -10.623 -20.260 1.00 50.59 133 GLN A CA 1
ATOM 1073 C C . GLN A 1 133 ? 26.613 -10.653 -20.693 1.00 50.59 133 GLN A C 1
ATOM 1075 O O . GLN A 1 133 ? 27.063 -9.812 -21.468 1.00 50.59 133 GLN A O 1
ATOM 1080 N N . GLY A 1 134 ? 27.369 -11.595 -20.131 1.00 46.88 134 GLY A N 1
ATOM 1081 C CA . GLY A 1 134 ? 28.607 -12.085 -20.720 1.00 46.88 134 GLY A CA 1
ATOM 1082 C C . GLY A 1 134 ? 28.286 -13.050 -21.862 1.00 46.88 134 GLY A C 1
ATOM 1083 O O . GLY A 1 134 ? 27.414 -13.900 -21.711 1.00 46.88 134 GLY A O 1
ATOM 1084 N N . GLU A 1 135 ? 29.021 -12.890 -22.963 1.00 39.84 135 GLU A N 1
ATOM 1085 C CA . GLU A 1 135 ? 29.061 -13.730 -24.171 1.00 39.84 135 GLU A CA 1
ATOM 1086 C C . GLU A 1 135 ? 27.947 -13.506 -25.213 1.00 39.84 135 GLU A C 1
ATOM 1088 O O . GLU A 1 135 ? 27.106 -14.363 -25.474 1.00 39.84 135 GLU A O 1
ATOM 1093 N N . ASP A 1 136 ? 28.043 -12.382 -25.936 1.00 38.72 136 ASP A N 1
ATOM 1094 C CA . ASP A 1 136 ? 27.785 -12.417 -27.381 1.00 38.72 136 ASP A CA 1
ATOM 1095 C C . ASP A 1 136 ? 28.818 -13.376 -28.006 1.00 38.72 136 ASP A C 1
ATOM 1097 O O . ASP A 1 136 ? 29.936 -12.989 -28.353 1.00 38.72 136 ASP A O 1
ATOM 1101 N N . GLN A 1 137 ? 28.463 -14.656 -28.144 1.00 36.28 137 GLN A N 1
ATOM 1102 C CA . GLN A 1 137 ? 29.049 -15.490 -29.188 1.00 36.28 137 GLN A CA 1
ATOM 1103 C C . GLN A 1 137 ? 28.555 -14.928 -30.522 1.00 36.28 137 GLN A C 1
ATOM 1105 O O . GLN A 1 137 ? 27.532 -15.342 -31.065 1.00 36.28 137 GLN A O 1
ATOM 1110 N N . CYS A 1 138 ? 29.285 -13.942 -31.041 1.00 33.69 138 CYS A N 1
ATOM 1111 C CA . CYS A 1 138 ? 29.215 -13.561 -32.441 1.00 33.69 138 CYS A CA 1
ATOM 1112 C C . CYS A 1 138 ? 29.692 -14.755 -33.276 1.00 33.69 138 CYS A C 1
ATOM 1114 O O . CYS A 1 138 ? 30.862 -14.846 -33.647 1.00 33.69 138 CYS A O 1
ATOM 1116 N N . ILE A 1 139 ? 28.783 -15.687 -33.562 1.00 34.25 139 ILE A N 1
ATOM 1117 C CA . ILE A 1 139 ? 28.929 -16.602 -34.688 1.00 34.25 139 ILE A CA 1
ATOM 1118 C C . ILE A 1 139 ? 28.809 -15.724 -35.936 1.00 34.25 139 ILE A C 1
ATOM 1120 O O . ILE A 1 139 ? 27.714 -15.447 -36.421 1.00 34.25 139 ILE A O 1
ATOM 1124 N N . TYR A 1 140 ? 29.942 -15.214 -36.418 1.00 34.03 140 TYR A N 1
ATOM 1125 C CA . TYR A 1 140 ? 30.041 -14.682 -37.771 1.00 34.03 140 TYR A CA 1
ATOM 1126 C C . TYR A 1 140 ? 30.122 -15.861 -38.738 1.00 34.03 140 TYR A C 1
ATOM 1128 O O . TYR A 1 140 ? 31.198 -16.208 -39.212 1.00 34.03 140 TYR A O 1
ATOM 1136 N N . ASP A 1 141 ? 28.971 -16.446 -39.047 1.00 39.38 141 ASP A N 1
ATOM 1137 C CA . ASP A 1 141 ? 28.779 -17.153 -40.306 1.00 39.38 141 ASP A CA 1
ATOM 1138 C C . ASP A 1 141 ? 27.989 -16.222 -41.228 1.00 39.38 141 ASP A C 1
ATOM 1140 O O . ASP A 1 141 ? 26.779 -16.080 -41.084 1.00 39.38 141 ASP A O 1
ATOM 1144 N N . HIS A 1 142 ? 28.691 -15.525 -42.127 1.00 36.59 142 HIS A N 1
ATOM 1145 C CA . HIS A 1 142 ? 28.296 -15.431 -43.537 1.00 36.59 142 HIS A CA 1
ATOM 1146 C C . HIS A 1 142 ? 29.328 -14.661 -44.380 1.00 36.59 142 HIS A C 1
ATOM 1148 O O . HIS A 1 142 ? 29.463 -13.442 -44.333 1.00 36.59 142 HIS A O 1
ATOM 1154 N N . GLU A 1 143 ? 30.069 -15.458 -45.144 1.00 38.56 143 GLU A N 1
ATOM 1155 C CA . GLU A 1 143 ? 30.445 -15.305 -46.552 1.00 38.56 143 GLU A CA 1
ATOM 1156 C C . GLU A 1 143 ? 30.317 -13.927 -47.244 1.00 38.56 143 GLU A C 1
ATOM 1158 O O . GLU A 1 143 ? 29.238 -13.401 -47.489 1.00 38.56 143 GLU A O 1
ATOM 1163 N N . ASN A 1 144 ? 31.477 -13.443 -47.705 1.00 38.34 144 ASN A N 1
ATOM 1164 C CA . ASN A 1 144 ? 31.753 -12.886 -49.037 1.00 38.34 144 ASN A CA 1
ATOM 1165 C C . ASN A 1 144 ? 30.621 -12.159 -49.798 1.00 38.34 144 ASN A C 1
ATOM 1167 O O . ASN A 1 144 ? 29.848 -12.769 -50.534 1.00 38.34 144 ASN A O 1
ATOM 1171 N N . GLY A 1 145 ? 30.698 -10.824 -49.834 1.00 33.19 145 GLY A N 1
ATOM 1172 C CA . GLY A 1 145 ? 29.966 -9.994 -50.795 1.00 33.19 145 GLY A CA 1
ATOM 1173 C C . GLY A 1 145 ? 30.684 -8.680 -51.106 1.00 33.19 145 GLY A C 1
ATOM 1174 O O . GLY A 1 145 ? 30.532 -7.695 -50.395 1.00 33.19 145 GLY A O 1
ATOM 1175 N N . LYS A 1 146 ? 31.477 -8.667 -52.184 1.00 35.91 146 LYS A N 1
ATOM 1176 C CA . LYS A 1 146 ? 32.118 -7.482 -52.784 1.0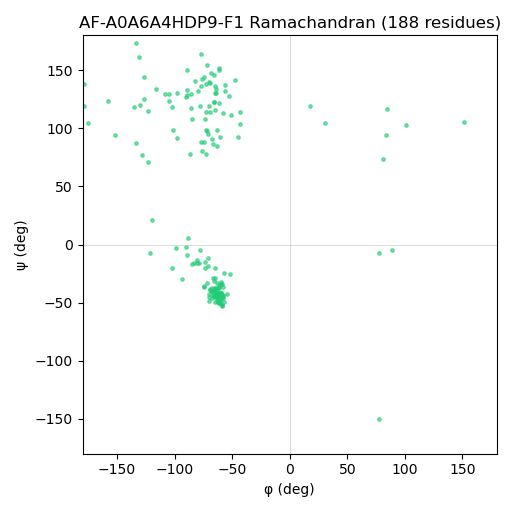0 35.91 146 LYS A CA 1
ATOM 1177 C C . LYS A 1 146 ? 31.092 -6.399 -53.154 1.00 35.91 146 LYS A C 1
ATOM 1179 O O . LYS A 1 146 ? 30.163 -6.702 -53.898 1.00 35.91 146 LYS A O 1
ATOM 1184 N N . GLY A 1 147 ? 31.392 -5.126 -52.869 1.00 28.61 147 GLY A N 1
ATOM 1185 C CA . GLY A 1 147 ? 31.001 -4.046 -53.785 1.00 28.61 147 GLY A CA 1
ATOM 1186 C C . GLY A 1 147 ? 30.729 -2.653 -53.209 1.00 28.61 147 GLY A C 1
ATOM 1187 O O . GLY A 1 147 ? 29.61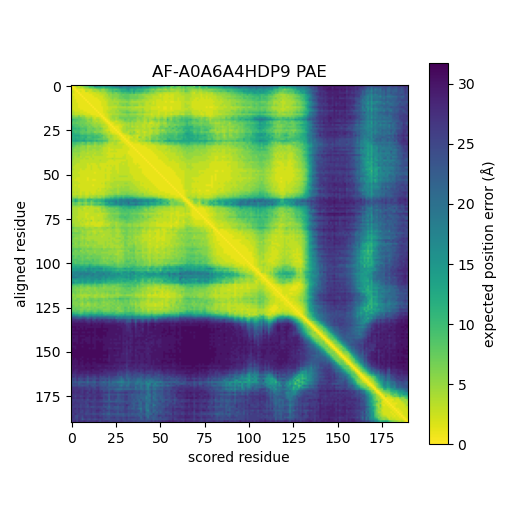8 -2.378 -52.782 1.00 28.61 147 GLY A O 1
ATOM 1188 N N . LYS A 1 148 ? 31.699 -1.763 -53.459 1.00 33.41 148 LYS A N 1
ATOM 1189 C CA . LYS A 1 148 ? 31.603 -0.314 -53.740 1.00 33.41 148 LYS A CA 1
ATOM 1190 C C . LYS A 1 148 ? 31.515 0.700 -52.589 1.00 33.41 148 LYS A C 1
ATOM 1192 O O . LYS A 1 148 ? 30.537 0.821 -51.865 1.00 33.41 148 LYS A O 1
ATOM 1197 N N . GLU A 1 149 ? 32.578 1.500 -52.582 1.00 30.56 149 GLU A N 1
ATOM 1198 C CA . GLU A 1 149 ? 32.861 2.737 -51.865 1.00 30.56 149 GLU A CA 1
ATOM 1199 C C . GLU A 1 149 ? 31.957 3.907 -52.298 1.00 30.56 149 GLU A C 1
ATOM 1201 O O . GLU A 1 149 ? 31.707 4.093 -53.490 1.00 30.56 149 GLU A O 1
ATOM 1206 N N . SER A 1 150 ? 31.612 4.782 -51.348 1.00 32.12 150 SER A N 1
ATOM 1207 C CA . SER A 1 150 ? 31.783 6.233 -51.524 1.00 32.12 150 SER A CA 1
ATOM 1208 C C . SER A 1 150 ? 31.841 6.940 -50.165 1.00 32.12 150 SER A C 1
ATOM 1210 O O . SER A 1 150 ? 30.930 6.817 -49.349 1.00 32.12 150 SER A O 1
ATOM 1212 N N . ASN A 1 151 ? 32.943 7.664 -49.968 1.00 29.59 151 ASN A N 1
ATOM 1213 C CA . ASN A 1 151 ? 33.380 8.388 -48.776 1.00 29.59 151 ASN A CA 1
ATOM 1214 C C . ASN A 1 151 ? 32.527 9.620 -48.435 1.00 29.59 151 ASN A C 1
ATOM 1216 O O . ASN A 1 151 ? 32.317 10.457 -49.309 1.00 29.59 151 ASN A O 1
ATOM 1220 N N . ILE A 1 152 ? 32.241 9.824 -47.143 1.00 33.81 152 ILE A N 1
ATOM 1221 C CA . ILE A 1 152 ? 32.466 11.116 -46.472 1.00 33.81 152 ILE A CA 1
ATOM 1222 C C . ILE A 1 152 ? 33.120 10.821 -45.117 1.00 33.81 152 ILE A C 1
ATOM 1224 O O . ILE A 1 152 ? 32.567 10.111 -44.282 1.00 33.81 152 ILE A O 1
ATOM 1228 N N . ALA A 1 153 ? 34.332 11.343 -44.951 1.00 29.89 153 ALA A N 1
ATOM 1229 C CA . ALA A 1 153 ? 35.152 11.257 -43.755 1.00 29.89 153 ALA A CA 1
ATOM 1230 C C . ALA A 1 153 ? 34.750 12.322 -42.722 1.00 29.89 153 ALA A C 1
ATOM 1232 O O . ALA A 1 153 ? 34.518 13.469 -43.097 1.00 29.89 153 ALA A O 1
ATOM 1233 N N . ALA A 1 154 ? 34.749 11.957 -41.440 1.00 31.08 154 ALA A N 1
ATOM 1234 C CA . 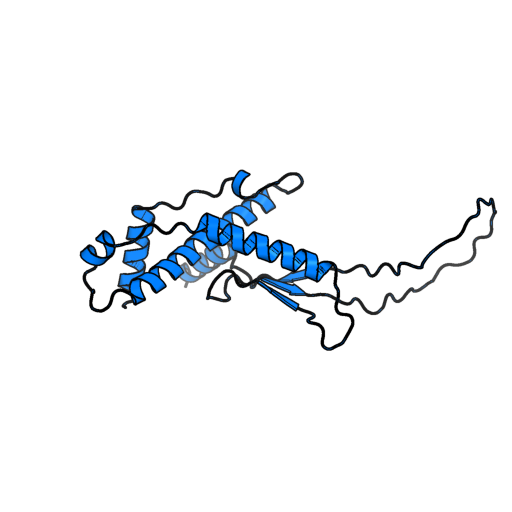ALA A 1 154 ? 35.649 12.530 -40.433 1.00 31.08 154 ALA A CA 1
ATOM 1235 C C . ALA A 1 154 ? 35.391 11.860 -39.074 1.00 31.08 154 ALA A C 1
ATOM 1237 O O . ALA A 1 154 ? 34.289 11.919 -38.533 1.00 31.08 154 ALA A O 1
ATOM 1238 N N . ASP A 1 155 ? 36.441 11.223 -38.564 1.00 31.31 155 ASP A N 1
ATOM 1239 C CA . ASP A 1 155 ? 36.579 10.660 -37.227 1.00 31.31 155 ASP A CA 1
ATOM 1240 C C . ASP A 1 155 ? 36.138 11.622 -36.116 1.00 31.31 155 ASP A C 1
ATOM 1242 O O . ASP A 1 155 ? 36.483 12.803 -36.134 1.00 31.31 155 ASP A O 1
ATOM 1246 N N . LEU A 1 156 ? 35.490 11.081 -35.082 1.00 30.42 156 LEU A N 1
ATOM 1247 C CA . LEU A 1 156 ? 36.123 10.893 -33.771 1.00 30.42 156 LEU A CA 1
ATOM 1248 C C . LEU A 1 156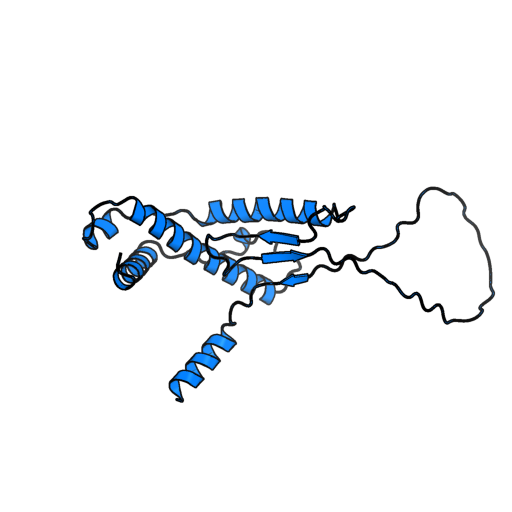 ? 35.153 10.219 -32.786 1.00 30.42 156 LEU A C 1
ATOM 1250 O O . LEU A 1 156 ? 33.997 10.603 -32.654 1.00 30.42 156 LEU A O 1
ATOM 1254 N N . GLN A 1 157 ? 35.723 9.283 -32.026 1.00 29.41 157 GLN A N 1
ATOM 1255 C CA . GLN A 1 157 ? 35.257 8.735 -30.749 1.00 29.41 157 GLN A CA 1
ATOM 1256 C C . GLN A 1 157 ? 34.223 7.604 -30.767 1.00 29.41 157 GLN A C 1
ATOM 1258 O O . GLN A 1 157 ? 33.024 7.789 -30.593 1.00 29.41 157 GLN A O 1
ATOM 1263 N N . GLY A 1 158 ? 34.790 6.399 -30.708 1.00 27.70 158 GLY A N 1
ATOM 1264 C CA . GLY A 1 158 ? 34.590 5.568 -29.527 1.00 27.70 158 GLY A CA 1
ATOM 1265 C C . GLY A 1 158 ? 33.549 4.486 -29.720 1.00 27.70 158 GLY A C 1
ATOM 1266 O O . GLY A 1 158 ? 32.350 4.733 -29.639 1.00 27.70 158 GLY A O 1
ATOM 1267 N N . GLU A 1 159 ? 34.046 3.270 -29.907 1.00 31.53 159 GLU A N 1
ATOM 1268 C CA . GLU A 1 159 ? 33.320 2.013 -29.789 1.00 31.53 159 GLU A CA 1
ATOM 1269 C C . GLU A 1 159 ? 32.451 2.005 -28.521 1.00 31.53 159 GLU A C 1
ATOM 1271 O O . GLU A 1 159 ? 32.879 1.627 -27.430 1.00 31.53 159 GLU A O 1
ATOM 1276 N N . ARG A 1 160 ? 31.185 2.410 -28.643 1.00 33.84 160 ARG A N 1
ATOM 1277 C CA . ARG A 1 160 ? 30.171 2.053 -27.656 1.00 33.84 160 ARG A CA 1
ATOM 1278 C C . ARG A 1 160 ? 29.794 0.610 -27.926 1.00 33.84 160 ARG A C 1
ATOM 1280 O O . ARG A 1 160 ? 28.860 0.330 -28.675 1.00 33.84 160 ARG A O 1
ATOM 1287 N N . SER A 1 161 ? 30.548 -0.295 -27.302 1.00 34.75 161 SER A N 1
ATOM 1288 C CA . SER A 1 161 ? 30.088 -1.644 -26.984 1.00 34.75 161 SER A CA 1
ATOM 1289 C C . SER A 1 161 ? 28.665 -1.517 -26.438 1.00 34.75 161 SER A C 1
ATOM 1291 O O . SER A 1 161 ? 28.449 -1.021 -25.331 1.00 34.75 161 SER A O 1
ATOM 1293 N N . SER A 1 162 ? 27.676 -1.856 -27.265 1.00 36.66 162 SER A N 1
ATOM 1294 C CA . SER A 1 162 ? 26.273 -1.850 -26.869 1.00 36.66 162 SER A CA 1
ATOM 1295 C C . SER A 1 162 ? 26.049 -3.039 -25.947 1.00 36.66 162 SER A C 1
ATOM 1297 O O . SER A 1 162 ? 25.511 -4.062 -26.357 1.00 36.66 162 SER A O 1
ATOM 1299 N N . ARG A 1 163 ? 26.467 -2.911 -24.682 1.00 37.25 163 ARG A N 1
ATOM 1300 C CA . ARG A 1 163 ? 25.988 -3.78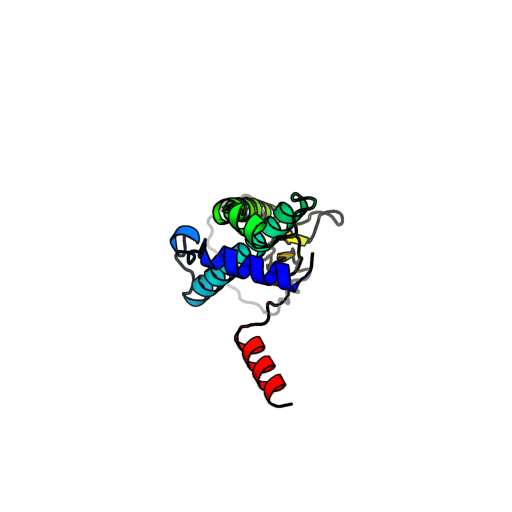2 -23.609 1.00 37.25 163 ARG A CA 1
ATOM 1301 C C . ARG A 1 163 ? 24.494 -3.544 -23.483 1.00 37.25 163 ARG A C 1
ATOM 1303 O O . ARG A 1 163 ? 24.043 -2.560 -22.899 1.00 37.25 163 ARG A O 1
ATOM 1310 N N . ARG A 1 164 ? 23.714 -4.433 -24.087 1.00 37.75 164 ARG A N 1
ATOM 1311 C CA . ARG A 1 164 ? 22.262 -4.430 -23.979 1.00 37.75 164 ARG A CA 1
ATOM 1312 C C . ARG A 1 164 ? 21.907 -4.947 -22.587 1.00 37.75 164 ARG A C 1
ATOM 1314 O O . ARG A 1 164 ? 21.743 -6.144 -22.387 1.00 37.75 164 ARG A O 1
ATOM 1321 N N . VAL A 1 165 ? 21.839 -4.046 -21.609 1.00 37.44 165 VAL A N 1
ATOM 1322 C CA . VAL A 1 165 ? 21.406 -4.392 -20.251 1.00 37.44 165 VAL A CA 1
ATOM 1323 C C . VAL A 1 165 ? 19.943 -4.831 -20.328 1.00 37.44 165 VAL A C 1
ATOM 1325 O O . VAL A 1 165 ? 19.073 -4.056 -20.727 1.00 37.44 165 VAL A O 1
ATOM 1328 N N . ARG A 1 166 ? 19.669 -6.100 -20.009 1.00 39.19 166 ARG A N 1
ATOM 1329 C CA . ARG A 1 166 ? 18.301 -6.587 -19.807 1.00 39.19 166 ARG A CA 1
ATOM 1330 C C . ARG A 1 166 ? 17.945 -6.400 -18.337 1.00 39.19 166 ARG A C 1
ATOM 1332 O O . ARG A 1 166 ? 18.675 -6.832 -17.451 1.00 39.19 166 ARG A O 1
ATOM 1339 N N . PHE A 1 167 ? 16.806 -5.778 -18.082 1.0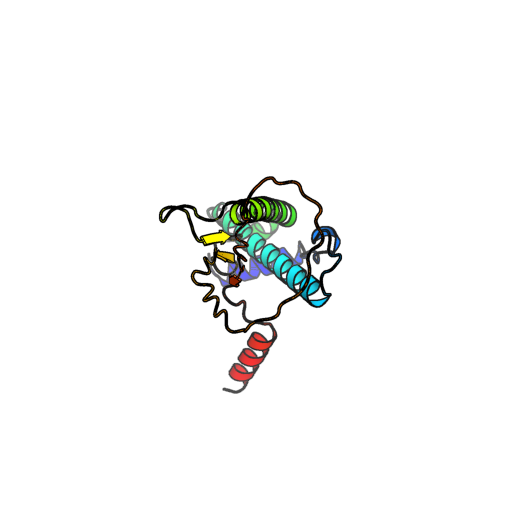0 40.81 167 PHE A N 1
ATOM 1340 C CA . PHE A 1 167 ? 16.281 -5.608 -16.733 1.00 40.81 167 PHE A CA 1
ATOM 1341 C C . PHE A 1 167 ? 15.236 -6.690 -16.480 1.00 40.81 167 PHE A C 1
ATOM 1343 O O . PHE A 1 167 ? 14.354 -6.911 -17.310 1.00 40.81 167 PHE A O 1
ATOM 1350 N N . LYS A 1 168 ? 15.358 -7.387 -15.351 1.00 38.62 168 LYS A N 1
ATOM 1351 C CA . LYS A 1 168 ? 14.316 -8.270 -14.828 1.00 38.62 168 LYS A CA 1
ATOM 1352 C C . LYS A 1 168 ? 13.997 -7.792 -13.418 1.00 38.62 168 LYS A C 1
ATOM 1354 O O . LYS A 1 168 ? 14.876 -7.820 -12.562 1.00 38.62 168 LYS A O 1
ATOM 1359 N N . ALA A 1 169 ? 12.775 -7.316 -13.219 1.00 38.69 169 ALA A N 1
ATOM 1360 C CA . ALA A 1 169 ? 12.218 -7.104 -11.894 1.00 38.69 169 ALA A CA 1
ATOM 1361 C C . ALA A 1 169 ? 11.505 -8.398 -11.497 1.00 38.69 169 ALA A C 1
ATOM 1363 O O . ALA A 1 169 ? 10.689 -8.909 -12.267 1.00 38.69 169 ALA A O 1
ATOM 1364 N N . TYR A 1 170 ? 11.845 -8.943 -10.334 1.00 39.94 170 TYR A N 1
ATOM 1365 C CA . TYR A 1 170 ? 11.093 -10.044 -9.745 1.00 39.94 170 TYR A CA 1
ATOM 1366 C C . TYR A 1 170 ? 10.216 -9.460 -8.645 1.00 39.94 170 TYR A C 1
ATOM 1368 O O . TYR A 1 170 ? 10.715 -8.886 -7.677 1.00 39.94 170 TYR A O 1
ATOM 1376 N N . HIS A 1 171 ? 8.907 -9.596 -8.817 1.00 43.31 171 HIS A N 1
ATOM 1377 C CA . HIS A 1 171 ? 7.978 -9.519 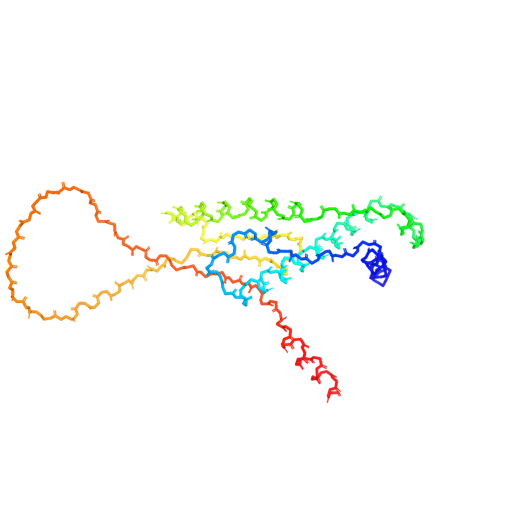-7.703 1.00 43.31 171 HIS A CA 1
ATOM 1378 C C . HIS A 1 171 ? 8.021 -10.887 -7.016 1.00 43.31 171 HIS A C 1
ATOM 1380 O O . HIS A 1 171 ? 7.945 -11.906 -7.705 1.00 43.31 171 HIS A O 1
ATOM 1386 N N . GLY A 1 172 ? 8.151 -10.947 -5.688 1.00 41.72 172 GLY A N 1
ATOM 1387 C CA . GLY A 1 172 ? 7.695 -12.147 -4.984 1.00 41.72 172 GLY A CA 1
ATOM 1388 C C . GLY A 1 172 ? 6.218 -12.296 -5.329 1.00 41.72 172 GLY A C 1
ATOM 1389 O O . GLY A 1 172 ? 5.475 -11.363 -5.043 1.00 41.72 172 GLY A O 1
ATOM 1390 N N . GLU A 1 173 ? 5.838 -13.348 -6.064 1.00 34.72 173 GLU A N 1
ATOM 1391 C CA . GLU A 1 173 ? 4.537 -13.405 -6.745 1.00 34.72 173 GLU A CA 1
ATOM 1392 C C . GLU A 1 173 ? 3.393 -13.071 -5.774 1.00 34.72 173 GLU A C 1
ATOM 1394 O O . GLU A 1 173 ? 3.125 -13.847 -4.850 1.00 34.72 173 GLU A O 1
ATOM 1399 N N . PRO A 1 174 ? 2.708 -11.923 -5.944 1.00 44.19 174 PRO A N 1
ATOM 1400 C CA . PRO A 1 174 ? 1.428 -11.737 -5.303 1.00 44.19 174 PRO A CA 1
ATOM 1401 C C . PRO A 1 174 ? 0.471 -12.689 -6.012 1.00 44.19 174 PRO A C 1
ATOM 1403 O O . PRO A 1 174 ? 0.207 -12.533 -7.202 1.00 44.19 174 PRO A O 1
ATOM 1406 N N . GLU A 1 175 ? -0.009 -13.687 -5.274 1.00 41.78 175 GLU A N 1
ATOM 1407 C CA . GLU A 1 175 ? -1.023 -14.635 -5.725 1.00 41.78 175 GLU A CA 1
ATOM 1408 C C . GLU A 1 175 ? -2.125 -13.865 -6.465 1.00 41.78 175 GLU A C 1
ATOM 1410 O O . GLU A 1 175 ? -2.806 -12.998 -5.902 1.00 41.78 175 GLU A O 1
ATOM 1415 N N . THR A 1 176 ? -2.241 -14.112 -7.766 1.00 47.94 176 THR A N 1
ATOM 1416 C CA . THR A 1 176 ? -3.166 -13.368 -8.614 1.00 47.94 176 THR A CA 1
ATOM 1417 C C . THR A 1 176 ? -4.593 -13.597 -8.110 1.00 47.94 176 THR A C 1
ATOM 1419 O O . THR A 1 176 ? -4.930 -14.655 -7.578 1.00 47.94 176 THR A O 1
ATOM 1422 N N . LEU A 1 177 ? -5.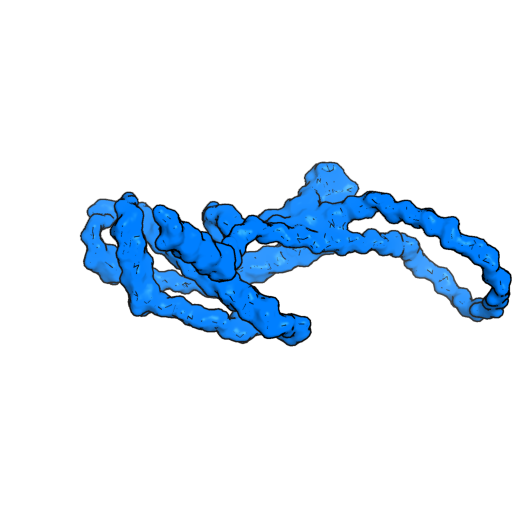503 -12.638 -8.318 1.00 41.88 177 LEU A N 1
ATOM 1423 C CA . LEU A 1 177 ? -6.931 -12.823 -7.995 1.00 41.88 177 LEU A CA 1
ATOM 1424 C C . LEU A 1 177 ? -7.521 -14.104 -8.618 1.00 41.88 177 LEU A C 1
ATOM 1426 O O . LEU A 1 177 ? -8.501 -14.654 -8.113 1.00 41.88 177 LEU A O 1
ATOM 1430 N N . ARG A 1 178 ? -6.930 -14.579 -9.720 1.00 48.22 178 ARG A N 1
ATOM 1431 C CA . ARG A 1 178 ? -7.259 -15.856 -10.350 1.00 48.22 178 ARG A CA 1
ATOM 1432 C C . ARG A 1 178 ? -6.794 -17.034 -9.495 1.00 48.22 178 ARG A C 1
ATOM 1434 O O . ARG A 1 178 ? -7.601 -17.922 -9.237 1.00 48.22 178 ARG A O 1
ATOM 1441 N N . GLU A 1 179 ? -5.554 -17.029 -9.025 1.00 53.78 179 GLU A N 1
ATOM 1442 C CA . GLU A 1 179 ? -5.007 -18.063 -8.136 1.00 53.78 179 GLU A CA 1
ATOM 1443 C C . GLU A 1 179 ? -5.744 -18.098 -6.793 1.00 53.78 179 GLU A C 1
ATOM 1445 O O . GLU A 1 179 ? -6.204 -19.167 -6.400 1.00 53.78 179 GLU A O 1
ATOM 1450 N N . GLN A 1 180 ? -6.032 -16.946 -6.174 1.00 53.34 180 GLN A N 1
ATOM 1451 C CA . GLN A 1 180 ? -6.842 -16.882 -4.947 1.00 53.34 180 GLN A CA 1
ATOM 1452 C C . GLN A 1 180 ? -8.257 -17.446 -5.128 1.00 53.34 180 GLN A C 1
ATOM 1454 O O . GLN A 1 180 ? -8.765 -18.159 -4.261 1.00 53.34 180 GLN A O 1
ATOM 1459 N N . ARG A 1 181 ? -8.924 -17.148 -6.253 1.00 55.66 181 ARG A N 1
ATOM 1460 C CA . ARG A 1 181 ? -10.257 -17.706 -6.547 1.00 55.66 181 ARG A CA 1
ATOM 1461 C C . ARG A 1 181 ? -10.210 -19.209 -6.788 1.00 55.66 181 ARG A C 1
ATOM 1463 O O . ARG A 1 181 ? -11.137 -19.903 -6.384 1.00 55.66 181 ARG A O 1
ATOM 1470 N N . THR A 1 182 ? -9.156 -19.693 -7.436 1.00 65.00 182 THR A N 1
ATOM 1471 C CA . THR A 1 182 ? -8.991 -21.119 -7.745 1.00 65.00 182 THR A CA 1
ATOM 1472 C C . THR A 1 182 ? -8.724 -21.907 -6.465 1.00 65.00 182 THR A C 1
ATOM 1474 O O . THR A 1 182 ? -9.422 -22.875 -6.189 1.00 65.00 182 THR A O 1
ATOM 1477 N N . ARG A 1 183 ? -7.838 -21.403 -5.603 1.00 71.50 183 ARG A N 1
ATOM 1478 C CA . ARG A 1 183 ? -7.518 -22.008 -4.306 1.00 71.50 183 ARG A CA 1
ATOM 1479 C C . ARG A 1 183 ? -8.718 -22.054 -3.361 1.00 71.50 183 ARG A C 1
ATOM 1481 O O . ARG A 1 183 ? -8.994 -23.079 -2.753 1.00 71.50 183 ARG A O 1
ATOM 1488 N N . LYS A 1 184 ? -9.504 -20.973 -3.310 1.00 66.94 184 LYS A N 1
ATOM 1489 C CA . LYS A 1 184 ? -10.735 -20.913 -2.505 1.00 66.94 184 LYS A CA 1
ATOM 1490 C C . LYS A 1 184 ? -11.829 -21.859 -3.018 1.00 66.94 184 LYS A C 1
ATOM 1492 O O . LYS A 1 184 ? -12.660 -22.310 -2.238 1.00 66.94 184 LYS A O 1
ATOM 1497 N N . LEU A 1 185 ? -11.852 -22.154 -4.319 1.00 62.75 185 LEU A N 1
ATOM 1498 C CA . LEU A 1 185 ? -12.745 -23.165 -4.895 1.00 62.75 185 LEU A CA 1
ATOM 1499 C C . LEU A 1 185 ? -12.275 -24.592 -4.582 1.00 62.75 185 LEU A C 1
ATOM 1501 O O . LEU A 1 185 ? -13.115 -25.450 -4.337 1.00 62.75 185 LEU A O 1
ATOM 1505 N N . GLU A 1 186 ? -10.964 -24.835 -4.550 1.00 71.19 186 GLU A N 1
ATOM 1506 C CA . GLU A 1 186 ? -10.379 -26.131 -4.174 1.00 71.19 186 GLU A CA 1
ATOM 1507 C C . GLU A 1 186 ? -10.562 -26.445 -2.679 1.00 71.19 186 GLU A C 1
ATOM 1509 O O . GLU A 1 186 ? -10.894 -27.577 -2.330 1.00 71.19 186 GLU A O 1
ATOM 1514 N N . GLU A 1 187 ? -10.441 -25.442 -1.802 1.00 69.19 187 GLU A N 1
ATOM 1515 C CA . GLU A 1 187 ? -10.721 -25.573 -0.362 1.00 69.19 187 GLU A CA 1
ATOM 1516 C C . GLU A 1 187 ? -12.199 -25.845 -0.057 1.00 69.19 187 GLU A C 1
ATOM 1518 O O . GLU A 1 187 ? -12.505 -26.529 0.911 1.00 69.19 187 GLU A O 1
ATOM 1523 N N . LEU A 1 188 ? -13.126 -25.333 -0.873 1.00 64.00 188 LEU A N 1
ATOM 1524 C CA . LEU A 1 188 ? -14.563 -25.606 -0.731 1.00 64.00 188 LEU A CA 1
ATOM 1525 C C . LEU A 1 188 ? -14.983 -26.957 -1.330 1.00 64.00 188 LEU A C 1
ATOM 1527 O O . LEU A 1 188 ? -16.110 -27.400 -1.106 1.00 64.00 188 LEU A O 1
ATOM 1531 N N . ALA A 1 189 ? -14.110 -27.575 -2.127 1.00 66.38 189 ALA A N 1
ATOM 1532 C CA . ALA A 1 189 ? -14.336 -28.866 -2.769 1.00 66.38 189 ALA A CA 1
ATOM 1533 C C . ALA A 1 189 ? -13.678 -30.046 -2.024 1.00 66.38 189 ALA A C 1
ATOM 1535 O O . ALA A 1 189 ? -13.863 -31.189 -2.449 1.00 66.38 189 ALA A O 1
ATOM 1536 N N . SER A 1 190 ? -12.933 -29.776 -0.943 1.00 55.81 190 SER A N 1
ATOM 1537 C CA . SER A 1 190 ? -12.335 -30.770 -0.032 1.00 55.81 190 SER A CA 1
ATOM 1538 C C . SER A 1 190 ? -13.116 -30.864 1.276 1.00 55.81 190 SER A C 1
ATOM 1540 O O . SER A 1 190 ? -13.172 -31.983 1.832 1.00 55.81 190 SER A O 1
#

pLDDT: mean 72.62, std 21.68, range [27.7, 94.69]

Mean predicted aligned error: 15.04 Å

Sequence (190 aa):
MDETILQELYRIYFEQYPTQAVTNEELGDTRGFSAEAIADTRWFKEKLVIERTKEGLKEWLSTMEGVTDLDTIAQAMPKLDVVPALDFDLQEWAIKVANFIHHPPCSAEDPNDMVFKPLLSDAYSMTFHHTMQGEDQCIYDHENGKGKESNIAADLQGERSSRRVRFKAYHGEPETLREQRTRKLEELAS

Radius of gyration: 25.59 Å; Cα contacts (8 Å, |Δi|>4): 115; chains: 1; bounding box: 52×43×83 Å